Protein AF-A0A6A5C102-F1 (afdb_monomer_lite)

Foldseek 3Di:
DPFDKDWLFKFKFKFFLVVLLVVCQVPNVVVVVQQAAPQLVVPLPADSCLQRDDPPDDPPDDDDPDDDDDDDDDDDDDPDPVVVVVVVVVVVVVVSVVVSVVRSSSSSLSVRQFVRQQRRVCRGLVHDDDGNNQKTWHFDDDPPDPPPDDDPDDPVCVQVVTDTAMDRHHPVSVVSVVVSCVVVVFDDKGKDWDWDDDDRMIMIMIIIMTTHD

Organism: Naegleria fowleri (NCBI:txid5763)

Structure (mmCIF, N/CA/C/O backbone):
data_AF-A0A6A5C102-F1
#
_entry.id   AF-A0A6A5C102-F1
#
loop_
_atom_site.group_PDB
_atom_site.id
_atom_site.type_symbol
_atom_site.label_atom_id
_atom_site.label_alt_id
_atom_site.label_comp_id
_atom_site.label_asym_id
_atom_site.label_entity_id
_atom_site.label_seq_id
_atom_site.pdbx_PDB_ins_code
_atom_site.Cartn_x
_atom_site.Cartn_y
_atom_site.Cartn_z
_atom_site.occupancy
_atom_site.B_iso_or_equiv
_atom_site.auth_seq_id
_atom_site.auth_comp_id
_atom_site.auth_asym_id
_atom_site.auth_atom_id
_atom_site.pdbx_PDB_model_num
ATOM 1 N N . MET A 1 1 ? 6.418 10.339 -33.112 1.00 45.97 1 MET A N 1
ATOM 2 C CA . MET A 1 1 ? 7.289 9.188 -32.800 1.00 45.97 1 MET A CA 1
ATOM 3 C C . MET A 1 1 ? 6.497 8.277 -31.877 1.00 45.97 1 MET A C 1
ATOM 5 O O . MET A 1 1 ? 5.834 8.802 -30.993 1.00 45.97 1 MET A O 1
ATOM 9 N N . LYS A 1 2 ? 6.426 6.964 -32.134 1.00 51.69 2 LYS A N 1
ATOM 10 C CA . LYS A 1 2 ? 5.865 6.044 -31.134 1.00 51.69 2 LYS A CA 1
ATOM 11 C C . LYS A 1 2 ? 6.894 5.991 -30.012 1.00 51.69 2 LYS A C 1
ATOM 13 O O . LYS A 1 2 ? 8.012 5.578 -30.294 1.00 51.69 2 LYS A O 1
ATOM 18 N N . ASN A 1 3 ? 6.538 6.426 -28.805 1.00 59.66 3 ASN A N 1
ATOM 19 C CA . ASN A 1 3 ? 7.349 6.106 -27.635 1.00 59.66 3 ASN A CA 1
ATOM 20 C C . ASN A 1 3 ? 7.440 4.582 -27.599 1.00 59.66 3 ASN A C 1
ATOM 22 O O . ASN A 1 3 ? 6.408 3.908 -27.521 1.00 59.66 3 ASN A O 1
ATOM 26 N N . ASN A 1 4 ? 8.641 4.038 -27.776 1.00 82.94 4 ASN A N 1
ATOM 27 C CA . ASN A 1 4 ? 8.834 2.617 -27.565 1.00 82.94 4 ASN A CA 1
ATOM 28 C C . ASN A 1 4 ? 8.702 2.399 -26.063 1.00 82.94 4 ASN A C 1
ATOM 30 O O . ASN A 1 4 ? 9.376 3.051 -25.269 1.00 82.94 4 ASN A O 1
ATOM 34 N N . SER A 1 5 ? 7.811 1.500 -25.678 1.00 86.81 5 SER A N 1
ATOM 35 C CA . SER A 1 5 ? 7.661 1.092 -24.295 1.00 86.81 5 SER A CA 1
ATOM 36 C C . SER A 1 5 ? 7.438 -0.407 -24.207 1.00 86.81 5 SER A C 1
ATOM 38 O O . SER A 1 5 ? 6.927 -1.046 -25.135 1.00 86.81 5 SER A O 1
ATOM 40 N N . ARG A 1 6 ? 7.913 -1.007 -23.114 1.00 94.44 6 ARG A N 1
ATOM 41 C CA . ARG A 1 6 ? 7.790 -2.448 -22.862 1.00 94.44 6 ARG A CA 1
ATOM 42 C C . ARG A 1 6 ? 7.475 -2.694 -21.403 1.00 94.44 6 ARG A C 1
ATOM 44 O O . ARG A 1 6 ? 8.032 -2.051 -20.522 1.00 94.44 6 ARG A O 1
ATOM 51 N N . ILE A 1 7 ? 6.628 -3.679 -21.140 1.00 96.69 7 ILE A N 1
ATOM 52 C CA . ILE A 1 7 ? 6.300 -4.069 -19.770 1.00 96.69 7 ILE A CA 1
ATOM 53 C C . ILE A 1 7 ? 7.530 -4.704 -19.103 1.00 96.69 7 ILE A C 1
ATOM 55 O O . ILE A 1 7 ? 8.126 -5.652 -19.625 1.00 96.69 7 ILE A O 1
ATOM 59 N N . ILE A 1 8 ? 7.913 -4.166 -17.943 1.00 96.56 8 ILE A N 1
ATOM 60 C CA . ILE A 1 8 ? 8.871 -4.788 -17.023 1.00 96.56 8 ILE A CA 1
ATOM 61 C C . ILE A 1 8 ? 8.205 -6.003 -16.390 1.00 96.56 8 ILE A C 1
ATOM 63 O O . ILE A 1 8 ? 8.708 -7.117 -16.530 1.00 96.56 8 ILE A O 1
ATOM 67 N N . GLY A 1 9 ? 7.034 -5.783 -15.793 1.00 97.81 9 GLY A N 1
ATOM 68 C CA . GLY A 1 9 ? 6.197 -6.830 -15.236 1.00 97.81 9 GLY A CA 1
ATOM 69 C C . GLY A 1 9 ? 4.867 -6.295 -14.714 1.00 97.81 9 GLY A C 1
ATOM 70 O O . GLY A 1 9 ? 4.583 -5.093 -14.751 1.00 97.81 9 GLY A O 1
ATOM 71 N N . MET A 1 10 ? 4.032 -7.220 -14.253 1.00 98.00 10 MET A N 1
ATOM 72 C CA . MET A 1 10 ? 2.719 -6.936 -13.685 1.00 98.00 10 MET A CA 1
ATOM 73 C C . MET A 1 10 ? 2.503 -7.732 -12.407 1.00 98.00 10 MET A C 1
ATOM 75 O O . MET A 1 10 ? 3.047 -8.823 -12.242 1.00 98.00 10 MET A O 1
ATOM 79 N N . GLY A 1 11 ? 1.673 -7.205 -11.518 1.00 98.25 11 GLY A N 1
ATOM 80 C CA . GLY A 1 11 ? 1.321 -7.887 -10.289 1.00 98.25 11 GLY A CA 1
ATOM 81 C C . GLY A 1 11 ? -0.078 -7.539 -9.822 1.00 98.25 11 GLY A C 1
ATOM 82 O O . GLY A 1 11 ? -0.564 -6.422 -9.996 1.00 98.25 11 GLY A O 1
ATOM 83 N N . VAL A 1 12 ? -0.716 -8.534 -9.215 1.00 98.25 12 VAL A N 1
ATOM 84 C CA . VAL A 1 12 ? -2.017 -8.417 -8.564 1.00 98.25 12 VAL A CA 1
ATOM 85 C C . VAL A 1 12 ? -1.905 -8.935 -7.140 1.00 98.25 12 VAL A C 1
ATOM 87 O O . VAL A 1 12 ? -1.219 -9.930 -6.875 1.00 98.25 12 VAL A O 1
ATOM 90 N N . ASP A 1 13 ? -2.580 -8.275 -6.210 1.00 98.62 13 ASP A N 1
ATOM 91 C CA . ASP A 1 13 ? -2.706 -8.770 -4.846 1.00 98.62 13 ASP A CA 1
ATOM 92 C C . ASP A 1 13 ? -4.070 -8.460 -4.237 1.00 98.62 13 ASP A C 1
ATOM 94 O O . ASP A 1 13 ? -4.696 -7.450 -4.565 1.00 98.62 13 ASP A O 1
ATOM 98 N N . LEU A 1 14 ? -4.508 -9.347 -3.341 1.00 98.25 14 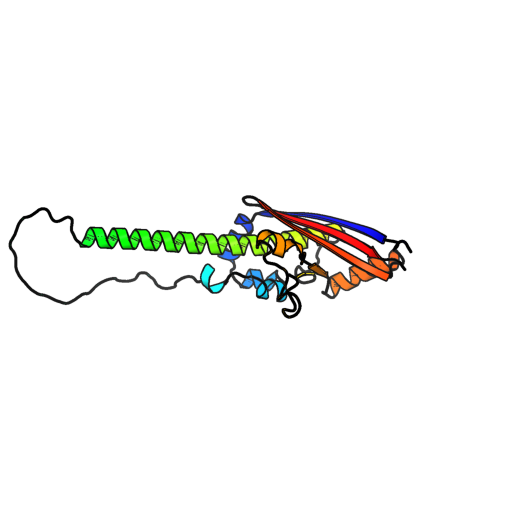LEU A N 1
ATOM 99 C CA . LEU A 1 14 ? -5.740 -9.230 -2.578 1.00 98.25 14 LEU A CA 1
ATOM 100 C C . LEU A 1 14 ? -5.442 -9.291 -1.080 1.00 98.25 14 LEU A C 1
ATOM 102 O O . LEU A 1 14 ? -4.768 -10.194 -0.590 1.00 98.25 14 LEU A O 1
ATOM 106 N N . THR A 1 15 ? -6.028 -8.369 -0.323 1.00 98.50 15 THR A N 1
ATOM 107 C CA . THR A 1 15 ? -5.816 -8.248 1.120 1.00 98.50 15 THR A CA 1
ATOM 108 C C . THR A 1 15 ? -7.137 -8.149 1.873 1.00 98.50 15 THR A C 1
ATOM 110 O O . THR A 1 15 ? -7.942 -7.263 1.597 1.00 98.50 15 THR A O 1
ATOM 113 N N . SER A 1 16 ? -7.332 -9.019 2.873 1.00 98.62 16 SER A N 1
ATOM 114 C CA . SER A 1 16 ? -8.494 -8.947 3.775 1.00 98.62 16 SER A CA 1
ATOM 115 C C . SER A 1 16 ? -8.438 -7.704 4.668 1.00 98.62 16 SER A C 1
ATOM 117 O O . SER A 1 16 ? -7.469 -7.476 5.406 1.00 98.62 16 SER A O 1
ATOM 119 N N . ILE A 1 17 ? -9.520 -6.931 4.630 1.00 98.50 17 ILE A N 1
ATOM 120 C CA . ILE A 1 17 ? -9.752 -5.725 5.420 1.00 98.50 17 ILE A CA 1
ATOM 121 C C . ILE A 1 17 ? -9.937 -6.101 6.890 1.00 98.50 17 ILE A C 1
ATOM 123 O O . ILE A 1 17 ? -9.299 -5.505 7.756 1.00 98.50 17 ILE A O 1
ATOM 127 N N . SER A 1 18 ? -10.707 -7.145 7.189 1.00 97.94 18 SER A N 1
ATOM 128 C CA . SER A 1 18 ? -10.895 -7.663 8.547 1.00 97.94 18 SER A CA 1
ATOM 129 C C . SER A 1 18 ? -9.585 -8.146 9.158 1.00 97.94 18 SER A C 1
ATOM 131 O O . SER A 1 18 ? -9.323 -7.924 10.343 1.00 97.94 18 SER A O 1
ATOM 133 N N . ARG A 1 19 ? -8.710 -8.779 8.365 1.00 98.31 19 ARG A N 1
ATOM 134 C CA . ARG A 1 19 ? -7.369 -9.158 8.833 1.00 98.31 19 ARG A CA 1
ATOM 135 C C . ARG A 1 19 ? -6.529 -7.924 9.149 1.00 98.31 19 ARG A C 1
ATOM 137 O O . ARG A 1 19 ? -5.877 -7.900 10.192 1.00 98.31 19 ARG A O 1
ATOM 144 N N . MET A 1 20 ? -6.562 -6.905 8.289 1.00 98.31 20 MET A N 1
ATOM 145 C CA . MET A 1 20 ? -5.884 -5.633 8.545 1.00 98.31 20 MET A CA 1
ATOM 146 C C . MET A 1 20 ? -6.412 -4.976 9.825 1.00 98.31 20 MET A C 1
ATOM 148 O O . MET A 1 20 ? -5.624 -4.605 10.688 1.00 98.31 20 MET A O 1
ATOM 152 N N . HIS A 1 21 ? -7.731 -4.917 10.012 1.00 97.19 21 HIS A N 1
ATOM 153 C CA . HIS A 1 21 ? -8.347 -4.375 11.223 1.00 97.19 21 HIS A CA 1
ATOM 154 C C . HIS A 1 21 ? -7.873 -5.087 12.488 1.00 97.19 21 HIS A C 1
ATOM 156 O O . HIS A 1 21 ? -7.442 -4.422 13.425 1.00 97.19 21 HIS A O 1
ATOM 162 N N . LYS A 1 22 ? -7.858 -6.426 12.504 1.00 96.81 22 LYS A N 1
ATOM 163 C CA . LYS A 1 22 ? -7.347 -7.202 13.647 1.00 96.81 22 LYS A CA 1
ATOM 164 C C . LYS A 1 22 ? -5.895 -6.845 13.981 1.00 96.81 22 LYS A C 1
ATOM 166 O O . LYS A 1 22 ? -5.546 -6.759 15.157 1.00 96.81 22 LYS A O 1
ATOM 171 N N . LEU A 1 23 ? -5.052 -6.613 12.971 1.00 96.62 23 LEU A N 1
ATOM 172 C CA . LEU A 1 23 ? -3.667 -6.173 13.172 1.00 96.62 23 LEU A CA 1
ATOM 173 C C . LEU A 1 23 ? -3.599 -4.753 13.745 1.00 96.62 23 LEU A C 1
ATOM 175 O O . LEU A 1 23 ? -2.850 -4.525 14.695 1.00 96.62 23 LEU A O 1
ATOM 179 N N . LEU A 1 24 ? -4.406 -3.827 13.222 1.00 95.19 24 LEU A N 1
ATOM 180 C CA . LEU A 1 24 ? -4.501 -2.459 13.734 1.00 95.19 24 LEU A CA 1
ATOM 181 C C . LEU A 1 24 ? -4.990 -2.432 15.187 1.00 95.19 24 LEU A C 1
ATOM 183 O O . LEU A 1 24 ? -4.386 -1.761 16.014 1.00 95.19 24 LEU A O 1
ATOM 187 N N . MET A 1 25 ? -6.004 -3.227 15.535 1.00 92.94 25 MET A N 1
ATOM 188 C CA . MET A 1 25 ? -6.500 -3.351 16.911 1.00 92.94 25 MET A CA 1
ATOM 189 C C . MET A 1 25 ? -5.461 -3.953 17.861 1.00 92.94 25 MET A C 1
ATOM 191 O O . MET A 1 25 ? -5.378 -3.563 19.027 1.00 92.94 25 MET A O 1
ATOM 195 N N . LYS A 1 26 ? -4.672 -4.919 17.377 1.00 93.81 26 LYS A N 1
ATOM 196 C CA . LYS A 1 26 ? -3.672 -5.621 18.188 1.00 93.81 26 LYS A CA 1
ATOM 197 C C . LYS A 1 26 ? -2.413 -4.789 18.425 1.00 93.81 26 LYS A C 1
ATOM 199 O O . LYS A 1 26 ? -1.862 -4.832 19.521 1.00 93.81 26 LYS A O 1
ATOM 204 N N . TYR A 1 27 ? -1.937 -4.076 17.407 1.00 93.81 27 TYR A N 1
ATOM 205 C CA . TYR A 1 27 ? -0.618 -3.435 17.422 1.00 93.81 27 TYR A CA 1
ATOM 206 C C . TYR A 1 27 ? -0.657 -1.902 17.327 1.00 93.81 27 TYR A C 1
ATOM 208 O O . TYR A 1 27 ? 0.364 -1.255 17.575 1.00 93.81 27 TYR A O 1
ATOM 216 N N . GLY A 1 28 ? -1.806 -1.317 16.987 1.00 90.62 28 GLY A N 1
ATOM 217 C CA . GLY A 1 28 ? -2.018 0.126 16.920 1.00 90.62 28 GLY A CA 1
ATOM 218 C C . GLY A 1 28 ? -1.060 0.840 15.967 1.00 90.62 28 GLY A C 1
ATOM 219 O O . GLY A 1 28 ? -0.592 0.289 14.966 1.00 90.62 28 GLY A O 1
ATOM 220 N N . GLU A 1 29 ? -0.717 2.079 16.314 1.00 90.56 29 GLU A N 1
ATOM 221 C CA . GLU A 1 29 ? 0.146 2.928 15.490 1.00 90.56 29 GLU A CA 1
ATOM 222 C C . GLU A 1 29 ? 1.543 2.356 15.251 1.00 90.56 29 GLU A C 1
ATOM 224 O O . GLU A 1 29 ? 2.148 2.633 14.216 1.00 90.56 29 GLU A O 1
ATOM 229 N N . LYS A 1 30 ? 2.078 1.553 16.182 1.00 92.06 30 LYS A N 1
ATOM 230 C CA . LYS A 1 30 ? 3.413 0.953 16.029 1.00 92.06 30 LYS A CA 1
ATOM 231 C C . LYS A 1 30 ? 3.479 0.068 14.787 1.00 92.06 30 LYS A C 1
ATOM 233 O O . LYS A 1 30 ? 4.485 0.085 14.083 1.00 92.06 30 LYS A O 1
ATOM 238 N N . PHE A 1 31 ? 2.408 -0.671 14.495 1.00 95.12 31 PHE A N 1
ATOM 239 C CA . PHE A 1 31 ? 2.316 -1.464 13.272 1.00 95.12 31 PHE A CA 1
ATOM 240 C C . PHE A 1 31 ? 2.294 -0.573 12.033 1.00 95.12 31 PHE A C 1
ATOM 242 O O . PHE A 1 31 ? 3.085 -0.786 11.115 1.00 95.12 31 PHE A O 1
ATOM 249 N N . VAL A 1 32 ? 1.454 0.464 12.042 1.00 94.81 32 VAL A N 1
ATOM 250 C CA . VAL A 1 32 ? 1.335 1.399 10.920 1.00 94.81 32 VAL A CA 1
ATOM 251 C C . VAL A 1 32 ? 2.684 2.054 10.613 1.00 94.81 32 VAL A C 1
ATOM 253 O O . VAL A 1 32 ? 3.181 1.957 9.495 1.00 94.81 32 VAL A O 1
ATOM 256 N N . LYS A 1 33 ? 3.332 2.626 11.632 1.00 95.62 33 LYS A N 1
ATOM 257 C CA . LYS A 1 33 ? 4.643 3.281 11.532 1.00 95.62 33 LYS A CA 1
ATOM 258 C C . LYS A 1 33 ? 5.764 2.325 11.132 1.00 95.62 33 LYS A C 1
ATOM 260 O O . LYS A 1 33 ? 6.780 2.782 10.615 1.00 95.62 33 LYS A O 1
ATOM 265 N N . ARG A 1 34 ? 5.620 1.014 11.354 1.00 95.62 34 ARG A N 1
ATOM 266 C CA . ARG A 1 34 ? 6.595 0.009 10.904 1.00 95.62 34 ARG A CA 1
ATOM 267 C C . ARG A 1 34 ? 6.443 -0.316 9.422 1.00 95.62 34 ARG A C 1
ATOM 269 O O . ARG A 1 34 ? 7.449 -0.509 8.751 1.00 95.62 34 ARG A O 1
ATOM 276 N N . ILE A 1 35 ? 5.210 -0.387 8.931 1.00 95.88 35 ILE A N 1
ATOM 277 C CA . ILE A 1 35 ? 4.894 -0.948 7.615 1.00 95.88 35 ILE A CA 1
ATOM 278 C C . ILE A 1 35 ? 4.699 0.121 6.535 1.00 95.88 35 ILE A C 1
ATOM 280 O O . ILE A 1 35 ? 5.112 -0.073 5.388 1.00 95.88 35 ILE A O 1
ATOM 284 N N . TYR A 1 36 ? 4.059 1.235 6.876 1.00 97.31 36 TYR A N 1
ATOM 285 C CA . TYR A 1 36 ? 3.652 2.253 5.914 1.00 97.31 36 TYR A CA 1
ATOM 286 C C . TYR A 1 36 ? 4.642 3.408 5.858 1.00 97.31 36 TYR A C 1
ATOM 288 O O . TYR A 1 36 ? 5.308 3.739 6.843 1.00 97.31 36 TYR A O 1
ATOM 296 N N . HIS A 1 37 ? 4.764 3.987 4.668 1.00 97.38 37 HIS A N 1
ATOM 297 C CA . HIS A 1 37 ? 5.601 5.153 4.446 1.00 97.38 37 HIS A CA 1
ATOM 298 C C . HIS A 1 37 ? 4.953 6.381 5.108 1.00 97.38 37 HIS A C 1
ATOM 300 O O . HIS A 1 37 ? 3.723 6.466 5.104 1.00 97.38 37 HIS A O 1
ATOM 306 N N . PRO A 1 38 ? 5.722 7.348 5.648 1.00 95.62 38 PRO A N 1
ATOM 307 C CA . PRO A 1 38 ? 5.158 8.535 6.297 1.00 95.62 38 PRO A CA 1
ATOM 308 C C . PRO A 1 38 ? 4.103 9.268 5.459 1.00 95.62 38 PRO A C 1
ATOM 310 O O . PRO A 1 38 ? 3.074 9.653 6.000 1.00 95.62 38 PRO A O 1
ATOM 313 N N . ILE A 1 39 ? 4.299 9.358 4.138 1.00 94.56 39 ILE A N 1
ATOM 314 C CA . ILE A 1 39 ? 3.324 9.961 3.210 1.00 94.56 39 ILE A CA 1
ATOM 315 C C . ILE A 1 39 ? 1.979 9.220 3.235 1.00 94.56 39 ILE A C 1
ATOM 317 O O . ILE A 1 39 ? 0.930 9.849 3.222 1.00 94.56 39 ILE A O 1
ATOM 321 N N . GLU A 1 40 ? 1.975 7.887 3.303 1.00 95.38 40 GLU A N 1
ATOM 322 C CA . GLU A 1 40 ? 0.724 7.115 3.360 1.00 95.38 40 GLU A CA 1
ATOM 323 C C . GLU A 1 40 ? 0.007 7.311 4.694 1.00 95.38 40 GLU A C 1
ATOM 325 O O . GLU A 1 40 ? -1.220 7.271 4.742 1.00 95.38 40 GLU A O 1
ATOM 330 N N . ILE A 1 41 ? 0.763 7.490 5.775 1.00 94.75 41 ILE A N 1
ATOM 331 C CA . ILE A 1 41 ? 0.211 7.734 7.108 1.00 94.75 41 ILE A CA 1
ATOM 332 C C . ILE A 1 41 ? -0.426 9.127 7.145 1.00 94.75 41 ILE A C 1
ATOM 334 O O . ILE A 1 41 ? -1.566 9.258 7.577 1.00 94.75 41 ILE A O 1
ATOM 338 N N . ASP A 1 42 ? 0.280 10.133 6.628 1.00 93.19 42 ASP A N 1
ATOM 339 C CA . ASP A 1 42 ? -0.180 11.522 6.535 1.00 93.19 42 ASP A CA 1
ATOM 340 C C . ASP A 1 42 ? -1.419 11.672 5.636 1.00 93.19 42 ASP A C 1
ATOM 342 O O . ASP A 1 42 ? -2.395 12.324 5.995 1.00 93.19 42 ASP A O 1
ATOM 346 N N . GLN A 1 43 ? -1.447 10.978 4.495 1.00 92.00 43 GLN A N 1
ATOM 347 C CA . GLN A 1 43 ? -2.573 11.026 3.559 1.00 92.00 43 GLN A CA 1
ATOM 348 C C . GLN A 1 43 ? -3.778 10.161 3.972 1.00 92.00 43 GLN A C 1
ATOM 350 O O . GLN A 1 43 ? -4.767 10.099 3.230 1.00 92.00 43 GLN A O 1
ATOM 355 N N . CYS A 1 44 ? -3.731 9.489 5.130 1.00 92.19 44 CYS A N 1
ATOM 356 C CA . CYS A 1 44 ? -4.882 8.769 5.666 1.00 92.19 44 CYS A CA 1
ATOM 357 C C . CYS A 1 44 ? -5.957 9.779 6.108 1.00 92.19 44 CYS A C 1
ATOM 359 O O . CYS A 1 44 ? -5.757 10.497 7.084 1.00 92.19 44 CYS A O 1
ATOM 361 N N . PRO A 1 45 ? -7.140 9.821 5.463 1.00 88.00 45 PRO A N 1
ATOM 362 C CA . PRO A 1 45 ? -8.152 10.848 5.739 1.00 88.00 45 PRO A CA 1
ATOM 363 C C . PRO A 1 45 ? -8.916 10.610 7.051 1.00 88.00 45 PRO A C 1
ATOM 365 O O . PRO A 1 45 ? -9.844 11.345 7.381 1.00 88.00 45 PRO A O 1
ATOM 368 N N . TYR A 1 46 ? -8.580 9.543 7.768 1.00 89.75 46 TYR A N 1
ATOM 369 C CA . TYR A 1 46 ? -9.261 9.099 8.969 1.00 89.75 46 TYR A CA 1
ATOM 370 C C . TYR A 1 46 ? -8.303 9.200 10.150 1.00 89.75 46 TYR A C 1
ATOM 372 O O . TYR A 1 46 ? -7.197 8.658 10.105 1.00 89.75 46 TYR A O 1
ATOM 380 N N . SER A 1 47 ? -8.751 9.869 11.211 1.00 83.81 47 SER A N 1
ATOM 381 C CA . SER A 1 47 ? -7.985 10.024 12.445 1.00 83.81 47 SER A CA 1
ATOM 382 C C . SER A 1 47 ? -7.806 8.673 13.135 1.00 83.81 47 SER A C 1
ATOM 384 O O . SER A 1 47 ? -8.779 8.048 13.565 1.00 83.81 47 SER A O 1
ATOM 386 N N . PHE A 1 48 ? -6.552 8.227 13.241 1.00 81.44 48 PHE A N 1
ATOM 387 C CA . PHE A 1 48 ? -6.205 7.005 13.965 1.00 81.44 48 PHE A CA 1
ATOM 388 C C . PHE A 1 48 ? -6.546 7.135 15.452 1.00 81.44 48 PHE A C 1
ATOM 390 O O . PHE A 1 48 ? -7.129 6.222 16.035 1.00 81.44 48 PHE A O 1
ATOM 397 N N . GLU A 1 49 ? -6.267 8.305 16.027 1.00 80.00 49 GLU A N 1
ATOM 398 C CA . GLU A 1 49 ? -6.563 8.630 17.418 1.00 80.00 49 GLU A CA 1
ATOM 399 C C . GLU A 1 49 ? -8.057 8.483 17.712 1.00 80.00 49 GLU A C 1
ATOM 401 O O . GLU A 1 49 ? -8.458 7.713 18.579 1.00 80.00 49 GLU A O 1
ATOM 406 N N . SER A 1 50 ? -8.907 9.117 16.903 1.00 75.94 50 SER A N 1
ATOM 407 C CA . SER A 1 50 ? -10.363 9.072 17.086 1.00 75.94 50 SER A CA 1
ATOM 408 C C . SER A 1 50 ? -10.945 7.661 16.944 1.00 75.94 50 SER A C 1
ATOM 410 O O . SER A 1 50 ? -12.019 7.385 17.470 1.00 75.94 50 SER A O 1
ATOM 412 N N . ALA A 1 51 ? -10.264 6.759 16.233 1.00 78.25 51 ALA A N 1
ATOM 413 C CA . ALA A 1 51 ? -10.753 5.413 15.960 1.00 78.25 51 ALA A CA 1
ATOM 414 C C . ALA A 1 51 ? -10.260 4.355 16.956 1.00 78.25 51 ALA A C 1
ATOM 416 O O . ALA A 1 51 ? -10.986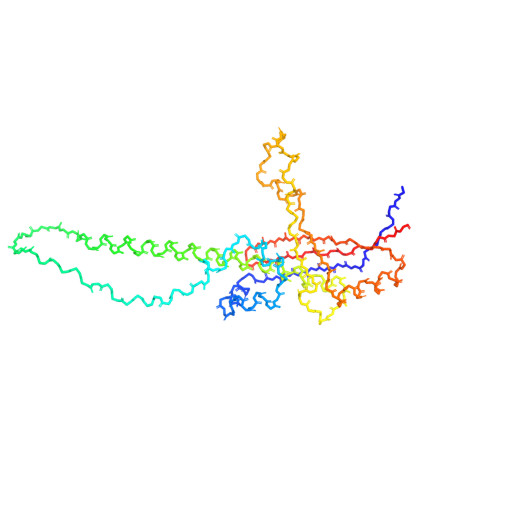 3.393 17.217 1.00 78.25 51 ALA A O 1
ATOM 417 N N . PHE A 1 52 ? -9.042 4.506 17.485 1.00 76.75 52 PHE A N 1
ATOM 418 C CA . PHE A 1 52 ? -8.349 3.468 18.257 1.00 76.75 52 PHE A CA 1
ATOM 419 C C . PHE A 1 52 ? -7.961 3.888 19.680 1.00 76.75 52 PHE A C 1
ATOM 421 O O . PHE A 1 52 ? -7.368 3.072 20.393 1.00 76.75 52 PHE A O 1
ATOM 428 N N . HIS A 1 53 ? -8.308 5.100 20.134 1.00 72.38 53 HIS A N 1
ATOM 429 C CA . HIS A 1 53 ? -8.119 5.452 21.539 1.00 72.38 53 HIS A CA 1
ATOM 430 C C . HIS A 1 53 ? -8.933 4.504 22.427 1.00 72.38 53 HIS A C 1
ATOM 432 O O . HIS A 1 53 ? -10.161 4.437 22.348 1.00 72.38 53 HIS A O 1
ATOM 438 N N . ARG A 1 54 ? -8.240 3.754 23.290 1.00 56.25 54 ARG A N 1
ATOM 439 C CA . ARG A 1 54 ? -8.891 3.063 24.400 1.00 56.25 54 ARG A CA 1
ATOM 440 C C . ARG A 1 54 ? -9.250 4.140 25.406 1.00 56.25 54 ARG A C 1
ATOM 442 O O . ARG A 1 54 ? -8.356 4.734 26.002 1.00 56.25 54 ARG A O 1
ATOM 449 N N . SER A 1 55 ? -10.534 4.394 25.614 1.00 44.66 55 SER A N 1
ATOM 450 C CA . SER A 1 55 ? -10.967 5.081 26.822 1.00 44.66 55 SER A CA 1
ATOM 451 C C . SER A 1 55 ? -10.477 4.262 28.022 1.00 44.66 55 SER A C 1
ATOM 453 O O . SER A 1 55 ? -11.066 3.245 28.372 1.00 44.66 55 SER A O 1
ATOM 455 N N . ASN A 1 56 ? -9.378 4.689 28.648 1.00 38.59 56 ASN A N 1
ATOM 456 C CA . ASN A 1 56 ? -8.972 4.224 29.977 1.00 38.59 56 ASN A CA 1
ATOM 457 C C . ASN A 1 56 ? -9.920 4.739 31.076 1.00 38.59 56 ASN A C 1
ATOM 459 O O . ASN A 1 56 ? -9.656 4.547 32.259 1.00 38.59 56 ASN A O 1
ATOM 463 N N . THR A 1 57 ? -11.043 5.365 30.727 1.00 41.16 57 THR A N 1
ATOM 464 C CA . THR A 1 57 ? -12.177 5.476 31.634 1.00 41.16 57 THR A CA 1
ATOM 465 C C . THR A 1 57 ? -12.823 4.106 31.760 1.00 41.16 57 THR A C 1
ATOM 467 O O . THR A 1 57 ? -13.741 3.736 31.030 1.00 41.16 57 THR A O 1
ATOM 470 N N . SER A 1 58 ? -12.363 3.362 32.764 1.00 40.28 58 SER A N 1
ATOM 471 C CA . SER A 1 58 ? -13.285 2.657 33.641 1.00 40.28 58 SER A CA 1
ATOM 472 C C . SER A 1 58 ? -14.565 3.487 33.743 1.00 40.28 58 SER A C 1
ATOM 474 O O . SER A 1 58 ? -14.528 4.629 34.206 1.00 40.28 58 SER A O 1
ATOM 476 N N . ILE A 1 59 ? -15.689 2.931 33.299 1.00 44.66 59 ILE A N 1
ATOM 477 C CA . ILE A 1 59 ? -17.014 3.360 33.742 1.00 44.66 59 ILE A CA 1
ATOM 478 C C . ILE A 1 59 ? -17.068 2.983 35.230 1.00 44.66 59 ILE A C 1
ATOM 480 O O . ILE A 1 59 ? -17.580 1.944 35.6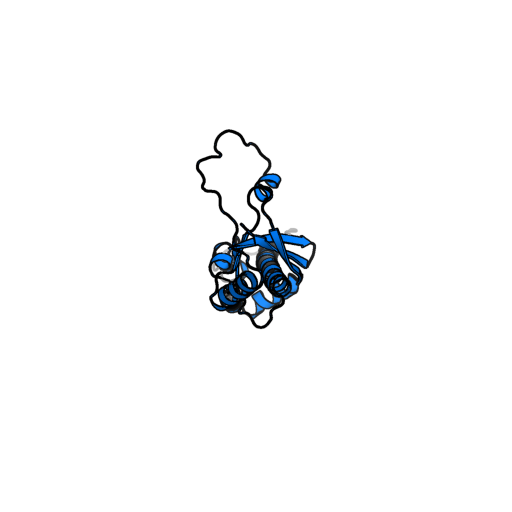28 1.00 44.66 59 ILE A O 1
ATOM 484 N N . GLY A 1 60 ? -16.366 3.765 36.044 1.00 35.97 60 GLY A N 1
ATOM 485 C CA . GLY A 1 60 ? -16.357 3.698 37.488 1.00 35.97 60 GLY A CA 1
ATOM 486 C C . GLY A 1 60 ? -17.313 4.762 37.990 1.00 35.97 60 GLY A C 1
ATOM 487 O O . GLY A 1 60 ? -17.030 5.949 37.866 1.00 35.97 60 GLY A O 1
ATOM 488 N N . THR A 1 61 ? -18.418 4.308 38.581 1.00 37.47 61 THR A N 1
ATOM 489 C CA . THR A 1 61 ? -19.308 5.080 39.465 1.00 37.47 61 THR A CA 1
ATOM 490 C C . THR A 1 61 ? -19.984 6.309 38.850 1.00 37.47 61 THR A C 1
ATOM 492 O O . THR A 1 61 ? -19.577 7.451 39.034 1.00 37.47 61 THR A O 1
ATOM 495 N N . LEU A 1 62 ? -21.132 6.060 38.214 1.00 44.53 62 LEU A N 1
ATOM 496 C CA . LEU A 1 62 ? -22.278 6.958 38.351 1.00 44.53 62 LEU A CA 1
ATOM 497 C C . LEU A 1 62 ? -22.779 6.923 39.812 1.00 44.53 62 LEU A C 1
ATOM 499 O O . LEU A 1 62 ? -22.848 5.845 40.401 1.00 44.53 62 LEU A O 1
ATOM 503 N N . ASN A 1 63 ? -23.195 8.097 40.306 1.00 39.25 63 ASN A N 1
ATOM 504 C CA . ASN A 1 63 ? -23.795 8.464 41.608 1.00 39.25 63 ASN A CA 1
ATOM 505 C C . ASN A 1 63 ? -22.801 9.004 42.652 1.00 39.25 63 ASN A C 1
ATOM 507 O O . ASN A 1 63 ? -21.822 8.355 42.982 1.00 39.25 63 ASN A O 1
ATOM 511 N N . THR A 1 64 ? -23.018 10.199 43.214 1.00 38.88 64 THR A N 1
ATOM 512 C CA . THR A 1 64 ? -24.254 10.583 43.918 1.00 38.88 64 THR A CA 1
ATOM 513 C C . THR A 1 64 ? -24.804 11.971 43.558 1.00 38.88 64 THR A C 1
ATOM 515 O O . THR A 1 64 ? -24.179 12.991 43.845 1.00 38.88 64 THR A O 1
ATOM 518 N N . ASN A 1 65 ? -26.042 12.020 43.052 1.00 39.78 65 ASN A N 1
ATOM 519 C CA . ASN A 1 65 ? -26.891 13.199 43.227 1.00 39.78 65 ASN A CA 1
ATOM 520 C C . ASN A 1 65 ? -27.361 13.232 44.686 1.00 39.78 65 ASN A C 1
ATOM 522 O O . ASN A 1 65 ? -28.260 12.485 45.069 1.00 39.78 65 ASN A O 1
ATOM 526 N N . THR A 1 66 ? -26.747 14.094 45.491 1.00 41.81 66 THR A N 1
ATOM 527 C CA . THR A 1 66 ? -27.252 14.463 46.814 1.00 41.81 66 THR A CA 1
ATOM 528 C C . THR A 1 66 ? -28.129 15.698 46.662 1.00 41.81 66 THR A C 1
ATOM 530 O O . THR A 1 66 ? -27.645 16.818 46.765 1.00 41.81 66 THR A O 1
ATOM 533 N N . THR A 1 67 ? -29.424 15.497 46.449 1.00 38.34 67 THR A N 1
ATOM 534 C CA . THR A 1 67 ? -30.452 16.443 46.893 1.00 38.34 67 THR A CA 1
ATOM 535 C C . THR A 1 67 ? -31.648 15.644 47.394 1.00 38.34 67 THR A C 1
ATOM 537 O O . THR A 1 67 ? -32.491 15.174 46.634 1.00 38.34 67 THR A O 1
ATOM 540 N N . ASN A 1 68 ? -31.690 15.473 48.717 1.00 44.16 68 ASN A N 1
ATOM 541 C CA . ASN A 1 68 ? -32.934 15.239 49.438 1.00 44.16 68 ASN A CA 1
ATOM 542 C C . ASN A 1 68 ? -33.924 16.347 49.064 1.00 44.16 68 ASN A C 1
ATOM 544 O O . ASN A 1 68 ? -33.547 17.518 49.101 1.00 44.16 68 ASN A O 1
ATOM 548 N N . ASN A 1 69 ? -35.165 15.975 48.745 1.00 39.84 69 ASN A N 1
ATOM 549 C CA . ASN A 1 69 ? -36.341 16.504 49.436 1.00 39.84 69 ASN A CA 1
ATOM 550 C C . ASN A 1 69 ? -37.636 15.785 49.011 1.00 39.84 69 ASN A C 1
ATOM 552 O O . ASN A 1 69 ? -37.972 15.725 47.832 1.00 39.84 69 ASN A O 1
ATOM 556 N N . ASN A 1 70 ? -38.362 15.377 50.057 1.00 40.16 70 ASN A N 1
ATOM 557 C CA . ASN A 1 70 ? -39.819 15.284 50.212 1.00 40.16 70 ASN A CA 1
ATOM 558 C C . ASN A 1 70 ? -40.577 14.000 49.815 1.00 40.16 70 ASN A C 1
ATOM 560 O O . ASN A 1 70 ? -40.851 13.747 48.650 1.00 40.16 70 ASN A O 1
ATOM 564 N N . SER A 1 71 ? -40.961 13.305 50.898 1.00 42.50 71 SER A N 1
ATOM 565 C CA . SER A 1 71 ? -42.265 12.739 51.303 1.00 42.50 71 SER A CA 1
ATOM 566 C C . SER A 1 71 ? -43.085 11.809 50.392 1.00 42.50 71 SER A C 1
ATOM 568 O O . SER A 1 71 ? -43.138 12.004 49.181 1.00 42.50 71 SER A O 1
ATOM 570 N N . PRO A 1 72 ? -43.778 10.817 50.998 1.00 52.81 72 PRO A N 1
ATOM 571 C CA . PRO A 1 72 ? -44.596 9.844 50.291 1.00 52.81 72 PRO A CA 1
ATOM 572 C C . PRO A 1 72 ? -46.026 10.364 50.120 1.00 52.81 72 PRO A C 1
ATOM 574 O O . PRO A 1 72 ? -46.587 10.917 51.059 1.00 52.81 72 PRO A O 1
ATOM 577 N N . ASP A 1 73 ? -46.567 10.223 48.914 1.00 51.72 73 ASP A N 1
ATOM 578 C CA . ASP A 1 73 ? -47.944 9.795 48.629 1.00 51.72 73 ASP A CA 1
ATOM 579 C C . ASP A 1 73 ? -48.255 10.104 47.162 1.00 51.72 73 ASP A C 1
ATOM 581 O O . ASP A 1 73 ? -48.181 11.255 46.725 1.00 51.72 73 ASP A O 1
ATOM 585 N N . ASN A 1 74 ? -48.535 9.044 46.400 1.00 43.12 74 ASN A N 1
ATOM 586 C CA . ASN A 1 74 ? -49.610 8.918 45.410 1.00 43.12 74 ASN A CA 1
ATOM 587 C C . ASN A 1 74 ? -49.269 7.796 44.422 1.00 43.12 74 ASN A C 1
ATOM 589 O O . ASN A 1 74 ? -48.306 7.879 43.655 1.00 43.12 74 ASN A O 1
ATOM 593 N N . ASP A 1 75 ? -50.095 6.752 44.476 1.00 58.88 75 ASP A N 1
ATOM 594 C CA . ASP A 1 75 ? -50.260 5.762 43.424 1.00 58.88 75 ASP A CA 1
ATOM 595 C C . ASP A 1 75 ? -50.711 6.456 42.137 1.00 58.88 75 ASP A C 1
ATOM 597 O O . ASP A 1 75 ? -51.729 7.141 42.130 1.00 58.88 75 ASP A O 1
ATOM 601 N N . ASP A 1 76 ? -49.957 6.265 41.056 1.00 45.53 76 ASP A N 1
ATOM 602 C CA . ASP A 1 76 ? -50.478 6.250 39.691 1.00 45.53 76 ASP A CA 1
ATOM 603 C C . ASP A 1 76 ? -49.411 5.710 38.731 1.00 45.53 76 ASP A C 1
ATOM 605 O O . ASP A 1 76 ? -48.205 5.881 38.931 1.00 45.53 76 ASP A O 1
ATOM 609 N N . HIS A 1 77 ? -49.866 5.031 37.677 1.00 51.53 77 HIS A N 1
ATOM 610 C CA . HIS A 1 77 ? -49.062 4.411 36.623 1.00 51.53 77 HIS A CA 1
ATOM 611 C C . HIS A 1 77 ? -48.025 5.375 36.009 1.00 51.53 77 HIS A C 1
ATOM 613 O O . HIS A 1 77 ? -48.275 6.037 35.001 1.00 51.53 77 HIS A O 1
ATOM 619 N N . HIS A 1 78 ? -46.818 5.415 36.575 1.00 44.59 78 HIS A N 1
ATOM 620 C CA . HIS A 1 78 ? -45.700 6.190 36.051 1.00 44.59 78 HIS A CA 1
ATOM 621 C C . HIS A 1 78 ? -44.620 5.230 35.547 1.00 44.59 78 HIS A C 1
ATOM 623 O O . HIS A 1 78 ? -43.810 4.724 36.323 1.00 44.59 78 HIS A O 1
ATOM 629 N N . VAL A 1 79 ? -44.594 4.977 34.230 1.00 51.66 79 VAL A N 1
ATOM 630 C CA . VAL A 1 79 ? -43.389 4.434 33.581 1.00 51.66 79 VAL A CA 1
ATOM 631 C C . VAL A 1 79 ? -42.260 5.386 33.952 1.00 51.66 79 VAL A C 1
ATOM 633 O O . VAL A 1 79 ? -42.290 6.568 33.599 1.00 51.66 79 VAL A O 1
ATOM 636 N N . SER A 1 80 ? -41.341 4.909 34.790 1.00 50.03 80 SER A N 1
ATOM 637 C CA . SER A 1 80 ? -40.459 5.805 35.521 1.00 50.03 80 SER A CA 1
ATOM 638 C C . SER A 1 80 ? -39.589 6.588 34.537 1.00 50.03 80 SER A C 1
ATOM 640 O O . SER A 1 80 ? -38.980 6.020 33.631 1.00 50.03 80 SER A O 1
ATOM 642 N N . LYS A 1 81 ? -39.461 7.905 34.737 1.00 51.47 81 LYS A N 1
ATOM 643 C CA . LYS A 1 81 ? -38.518 8.761 33.987 1.00 51.47 81 LYS A CA 1
ATOM 644 C C . LYS A 1 81 ? -37.077 8.206 33.987 1.00 51.47 81 LYS A C 1
ATOM 646 O O . LYS A 1 81 ? -36.276 8.586 33.139 1.00 51.47 81 LYS A O 1
ATOM 651 N N . ARG A 1 82 ? -36.752 7.296 34.919 1.00 52.06 82 ARG A N 1
ATOM 652 C CA . ARG A 1 82 ? -35.487 6.549 34.971 1.00 52.06 82 ARG A CA 1
ATOM 653 C C . ARG A 1 82 ? -35.339 5.544 33.822 1.00 52.06 82 ARG A C 1
ATOM 655 O O . ARG A 1 82 ? -34.254 5.473 33.267 1.00 52.06 82 ARG A O 1
ATOM 662 N N . GLU A 1 83 ? -36.396 4.834 33.427 1.00 55.31 83 GLU A N 1
ATOM 663 C CA . GLU A 1 83 ? -36.344 3.852 32.329 1.00 55.31 83 GLU A CA 1
ATOM 664 C C . GLU A 1 83 ? -36.225 4.483 30.939 1.00 55.31 83 GLU A C 1
ATOM 666 O O . GLU A 1 83 ? -35.670 3.873 30.029 1.00 55.31 83 GLU A O 1
ATOM 671 N N . ILE A 1 84 ? -36.760 5.691 30.754 1.00 58.69 84 ILE A N 1
ATOM 672 C CA . ILE A 1 84 ? -36.630 6.431 29.490 1.00 58.69 84 ILE A CA 1
ATOM 673 C C . ILE A 1 84 ? -35.176 6.909 29.330 1.00 58.69 84 ILE A C 1
ATOM 675 O O . ILE A 1 84 ? -34.565 6.697 28.289 1.00 58.69 84 ILE A O 1
ATOM 679 N N . ASN A 1 85 ? -34.578 7.432 30.408 1.00 62.00 85 ASN A N 1
ATOM 680 C CA . ASN A 1 85 ? -33.191 7.906 30.416 1.00 62.00 85 ASN A CA 1
ATOM 681 C C . ASN A 1 85 ? -32.168 6.773 30.185 1.00 62.00 85 ASN A C 1
ATOM 683 O O . ASN A 1 85 ? -31.181 6.971 29.482 1.00 62.00 85 ASN A O 1
ATOM 687 N N . THR A 1 86 ? -32.397 5.567 30.721 1.00 66.31 86 THR A N 1
ATOM 688 C CA . THR A 1 86 ? -31.501 4.421 30.476 1.00 66.31 86 THR A CA 1
ATOM 689 C C . THR A 1 86 ? -31.570 3.923 29.033 1.00 66.31 86 THR A C 1
ATOM 691 O O . THR A 1 86 ? -30.526 3.649 28.445 1.00 66.31 86 THR A O 1
ATOM 694 N N . ARG A 1 87 ? -32.763 3.873 28.421 1.00 67.50 87 ARG A N 1
ATOM 695 C CA . ARG A 1 87 ? -32.921 3.491 27.004 1.00 67.50 87 ARG A CA 1
ATOM 696 C C . ARG A 1 87 ? -32.257 4.493 26.059 1.00 67.50 87 ARG A C 1
ATOM 698 O O . ARG A 1 87 ? -31.590 4.083 25.111 1.00 67.50 87 ARG A O 1
ATOM 705 N N . ASP A 1 88 ? -32.382 5.789 26.342 1.00 71.56 88 ASP A N 1
ATOM 706 C CA . ASP A 1 88 ? -31.725 6.840 25.558 1.00 71.56 88 ASP A CA 1
ATOM 707 C C . ASP A 1 88 ? -30.193 6.767 25.683 1.00 71.56 88 ASP A C 1
ATOM 709 O O . ASP A 1 88 ? -29.469 6.953 24.702 1.00 71.56 88 ASP A O 1
ATOM 713 N N . GLN A 1 89 ? -29.672 6.445 26.871 1.00 72.31 89 GLN A N 1
ATOM 714 C CA . GLN A 1 89 ? -28.237 6.233 27.086 1.00 72.31 89 GLN A CA 1
ATOM 715 C C . GLN A 1 89 ? -27.708 5.001 26.339 1.00 72.31 89 GLN A C 1
ATOM 717 O O . GLN A 1 89 ? -26.681 5.097 25.666 1.00 72.31 89 GLN A O 1
ATOM 722 N N . GLU A 1 90 ? -28.411 3.868 26.396 1.00 78.25 90 GLU A N 1
ATOM 723 C CA . GLU A 1 90 ? -28.046 2.644 25.668 1.00 78.25 90 GLU A CA 1
ATOM 724 C C . GLU A 1 90 ? -28.071 2.851 24.149 1.00 78.25 90 GLU A C 1
ATOM 726 O O . GLU A 1 90 ? -27.147 2.438 23.443 1.00 78.25 90 GLU A O 1
ATOM 731 N N . PHE A 1 91 ? -29.094 3.544 23.644 1.00 75.38 91 PHE A N 1
ATOM 732 C CA . PHE A 1 91 ? -29.217 3.877 22.229 1.00 75.38 91 PHE A CA 1
ATOM 733 C C . PHE A 1 91 ? -28.060 4.763 21.749 1.00 75.38 91 PHE A C 1
ATOM 735 O O . PHE A 1 91 ? -27.409 4.451 20.748 1.00 75.38 91 PHE A O 1
ATOM 742 N N . ASN A 1 92 ? -27.738 5.825 22.493 1.00 73.75 92 ASN A N 1
ATOM 743 C CA . ASN A 1 92 ? -26.612 6.704 22.175 1.00 73.75 92 ASN A CA 1
ATOM 744 C C . ASN A 1 92 ? -25.267 5.964 22.240 1.00 73.75 92 ASN A C 1
ATOM 746 O O . ASN A 1 92 ? -24.419 6.141 21.363 1.00 73.75 92 ASN A O 1
ATOM 750 N N . GLN A 1 93 ? -25.084 5.085 23.229 1.00 75.44 93 GLN A N 1
ATOM 751 C CA . GLN A 1 93 ? -23.882 4.265 23.353 1.00 75.44 93 GLN A CA 1
ATOM 752 C C . GLN A 1 93 ? -23.723 3.308 22.162 1.00 75.44 93 GLN A C 1
ATOM 754 O O . GLN A 1 93 ? -22.626 3.183 21.613 1.00 75.44 93 GLN A O 1
ATOM 759 N N . HIS A 1 94 ? -24.815 2.679 21.719 1.00 79.31 94 HIS A N 1
ATOM 760 C CA . HIS A 1 94 ? -24.819 1.828 20.534 1.00 79.31 94 HIS A CA 1
ATOM 761 C C . HIS A 1 94 ? -24.445 2.613 19.272 1.00 79.31 94 HIS A C 1
ATOM 763 O O . HIS A 1 94 ? -23.569 2.181 18.522 1.00 79.31 94 HIS A O 1
ATOM 769 N N . LEU A 1 95 ? -25.050 3.786 19.053 1.00 75.56 95 LEU A N 1
ATOM 770 C CA . LEU A 1 95 ? -24.742 4.646 17.906 1.00 75.56 95 LEU A CA 1
ATOM 771 C C . LEU A 1 95 ? -23.263 5.045 17.863 1.00 75.56 95 LEU A C 1
ATOM 773 O O . LEU A 1 95 ? -22.637 4.953 16.806 1.00 75.56 95 LEU A O 1
ATOM 777 N N . LEU A 1 96 ? -22.685 5.424 19.005 1.00 77.44 96 LEU A N 1
ATOM 778 C CA . LEU A 1 96 ? -21.259 5.734 19.111 1.00 77.44 96 LEU A CA 1
ATOM 779 C C . LEU A 1 96 ? -20.399 4.513 18.762 1.00 77.44 96 LEU A C 1
ATOM 781 O O . LEU A 1 96 ? -19.472 4.618 17.960 1.00 77.44 96 LEU A O 1
ATOM 785 N N . THR A 1 97 ? -20.727 3.330 19.288 1.00 79.75 97 THR A N 1
ATOM 786 C CA . THR A 1 97 ? -20.012 2.090 18.944 1.00 79.75 97 THR A CA 1
ATOM 787 C C . THR A 1 97 ? -20.069 1.788 17.445 1.00 79.75 97 THR A C 1
ATOM 789 O O . THR A 1 97 ? -19.039 1.458 16.853 1.00 79.75 97 THR A O 1
ATOM 792 N N . GLN A 1 98 ? -21.227 1.964 16.802 1.00 82.75 98 GLN A N 1
ATOM 793 C CA . GLN A 1 98 ? -21.356 1.787 15.352 1.00 82.75 98 GLN A CA 1
ATOM 794 C C . GLN A 1 98 ? -20.483 2.783 14.577 1.00 82.75 98 GLN A C 1
ATOM 796 O O . GLN A 1 98 ? -19.774 2.393 13.649 1.00 82.75 98 GLN A O 1
ATOM 801 N N . GLN A 1 99 ? -20.470 4.057 14.979 1.00 83.38 99 GLN A N 1
ATOM 802 C CA . GLN A 1 99 ? -19.638 5.085 14.346 1.00 83.38 99 GLN A CA 1
ATOM 803 C C . GLN A 1 99 ? -18.140 4.772 14.465 1.00 83.38 99 GLN A C 1
ATOM 805 O O . GLN A 1 99 ? -17.415 4.843 13.468 1.00 83.38 99 GLN A O 1
ATOM 810 N N . HIS A 1 100 ? -17.682 4.363 15.652 1.00 85.62 100 HIS A N 1
ATOM 811 C CA . HIS A 1 100 ? -16.297 3.945 15.875 1.00 85.62 100 HIS A CA 1
ATOM 812 C C . HIS A 1 100 ? -15.925 2.734 15.014 1.00 85.62 100 HIS A C 1
ATOM 814 O O . HIS A 1 100 ? -14.880 2.742 14.362 1.00 85.62 100 HIS A O 1
ATOM 820 N N . MET A 1 101 ? -16.788 1.717 14.951 1.00 88.44 101 MET A N 1
ATOM 821 C CA . MET A 1 101 ? -16.545 0.523 14.142 1.00 88.44 101 MET A CA 1
ATOM 822 C C . MET A 1 101 ? -16.432 0.862 12.650 1.00 88.44 101 MET A C 1
ATOM 824 O O . MET A 1 101 ? -15.503 0.409 11.981 1.00 88.44 101 MET A O 1
ATOM 828 N N . VAL A 1 102 ? -17.317 1.720 12.134 1.00 90.31 102 VAL A N 1
ATOM 829 C CA . VAL A 1 102 ? -17.256 2.200 10.745 1.00 90.31 102 VAL A CA 1
ATOM 830 C C . VAL A 1 102 ? -15.939 2.927 10.468 1.00 90.31 102 VAL A C 1
ATOM 832 O O . VAL A 1 102 ? -15.313 2.689 9.433 1.00 90.31 102 VAL A O 1
ATOM 835 N N . LEU A 1 103 ? -15.483 3.791 11.378 1.00 90.81 103 LEU A N 1
ATOM 836 C CA . LEU A 1 103 ? -14.217 4.508 11.216 1.00 90.81 103 LEU A CA 1
ATOM 837 C C . LEU A 1 103 ? -13.013 3.553 11.224 1.00 90.81 103 LEU A C 1
ATOM 839 O O . LEU A 1 103 ? -12.142 3.652 10.360 1.00 90.81 103 LEU A O 1
ATOM 843 N N . GLN A 1 104 ? -12.987 2.586 12.144 1.00 93.12 104 GLN A N 1
ATOM 844 C CA . GLN A 1 104 ? -11.936 1.569 12.212 1.00 93.12 104 GLN A CA 1
ATOM 845 C C . GLN A 1 104 ? -11.874 0.714 10.940 1.00 93.12 104 GLN A C 1
ATOM 847 O O . GLN A 1 104 ? -10.781 0.456 10.433 1.00 93.12 104 GLN A O 1
ATOM 852 N N . MET A 1 105 ? -13.027 0.311 10.394 1.00 94.94 105 MET A N 1
ATOM 853 C CA . MET A 1 105 ? -13.103 -0.420 9.124 1.00 94.94 105 MET A CA 1
ATOM 854 C C . MET A 1 105 ? -12.591 0.419 7.955 1.00 94.94 105 MET A C 1
ATOM 856 O O . MET A 1 105 ? -11.828 -0.076 7.130 1.00 94.94 105 MET A O 1
ATOM 860 N N . LYS A 1 106 ? -12.938 1.710 7.903 1.00 95.50 106 LYS A N 1
ATOM 861 C CA . LYS A 1 106 ? -12.439 2.633 6.874 1.00 95.50 106 LYS A CA 1
ATOM 862 C C . LYS A 1 106 ? -10.917 2.802 6.931 1.00 95.50 106 LYS A C 1
ATOM 864 O O . LYS A 1 106 ? -10.265 2.812 5.886 1.00 95.50 106 LYS A O 1
ATOM 869 N N . ILE A 1 107 ? -10.340 2.872 8.132 1.00 95.75 107 ILE A N 1
ATOM 870 C CA . ILE A 1 107 ? -8.881 2.895 8.323 1.00 95.75 107 ILE A CA 1
ATOM 871 C C . ILE A 1 107 ? -8.255 1.563 7.895 1.00 95.75 107 ILE A C 1
ATOM 873 O O . ILE A 1 107 ? -7.247 1.547 7.188 1.00 95.75 107 ILE A O 1
ATOM 877 N N . ALA A 1 108 ? -8.861 0.437 8.272 1.00 97.50 108 ALA A N 1
ATOM 878 C CA . ALA A 1 108 ? -8.391 -0.882 7.868 1.00 97.50 108 ALA A CA 1
ATOM 879 C C . ALA A 1 108 ? -8.411 -1.051 6.345 1.00 97.50 108 ALA A C 1
ATOM 881 O O . ALA A 1 108 ? -7.420 -1.492 5.772 1.00 97.50 108 ALA A O 1
ATOM 882 N N . GLN A 1 109 ? -9.486 -0.628 5.679 1.00 97.69 109 GLN A N 1
ATOM 883 C CA . GLN A 1 109 ? -9.607 -0.646 4.224 1.00 97.69 109 GLN A CA 1
ATOM 884 C C . GLN A 1 109 ? -8.538 0.229 3.563 1.00 97.69 109 GLN A C 1
ATOM 886 O O . GLN A 1 109 ? -7.922 -0.185 2.574 1.00 97.69 109 GLN A O 1
ATOM 891 N N . TYR A 1 110 ? -8.296 1.426 4.114 1.00 96.69 110 TYR A N 1
ATOM 892 C CA . TYR A 1 110 ? -7.247 2.321 3.641 1.00 96.69 110 TYR A CA 1
ATOM 893 C C . TYR A 1 110 ? -5.904 1.588 3.614 1.00 96.69 110 TYR A C 1
ATOM 895 O O . TYR A 1 110 ? -5.326 1.425 2.538 1.00 96.69 110 TYR A O 1
ATOM 903 N N . TYR A 1 111 ? -5.457 1.072 4.759 1.00 97.75 111 TYR A N 1
ATOM 904 C CA . TYR A 1 111 ? -4.169 0.393 4.891 1.00 97.75 111 TYR A CA 1
ATOM 905 C C . TYR A 1 111 ? -4.108 -0.947 4.141 1.00 97.75 111 TYR A C 1
ATOM 907 O O . TYR A 1 111 ? -3.073 -1.262 3.550 1.00 97.75 111 TYR A O 1
ATOM 915 N N . ALA A 1 112 ? -5.207 -1.702 4.073 1.00 98.50 112 ALA A N 1
ATOM 916 C CA . ALA A 1 112 ? -5.301 -2.942 3.301 1.00 98.50 112 ALA A CA 1
ATOM 917 C C . ALA A 1 112 ? -5.058 -2.703 1.805 1.00 98.50 112 ALA A C 1
ATOM 919 O O . ALA A 1 112 ? -4.285 -3.428 1.189 1.00 98.50 112 ALA A O 1
ATOM 920 N N . SER A 1 113 ? -5.631 -1.637 1.240 1.00 97.81 113 SER A N 1
ATOM 921 C CA . SER A 1 113 ? -5.430 -1.295 -0.176 1.00 97.81 113 SER A CA 1
ATOM 922 C C . SER A 1 113 ? -3.966 -0.961 -0.492 1.00 97.81 113 SER A C 1
ATOM 924 O O . SER A 1 113 ? -3.457 -1.328 -1.545 1.00 97.81 113 SER A O 1
ATOM 926 N N . ARG A 1 114 ? -3.261 -0.289 0.430 1.00 97.94 114 ARG A N 1
ATOM 927 C CA . ARG A 1 114 ? -1.836 0.053 0.258 1.00 97.94 114 ARG A CA 1
ATOM 928 C C . ARG A 1 114 ? -0.944 -1.164 0.466 1.00 97.94 114 ARG A C 1
ATOM 930 O O . ARG A 1 114 ? 0.065 -1.293 -0.211 1.00 97.94 114 ARG A O 1
ATOM 937 N N . TRP A 1 115 ? -1.327 -2.069 1.366 1.00 98.31 115 TRP A N 1
ATOM 938 C CA . TRP A 1 115 ? -0.648 -3.355 1.512 1.00 98.31 115 TRP A CA 1
ATOM 939 C C . TRP A 1 115 ? -0.743 -4.171 0.219 1.00 98.31 115 TRP A C 1
ATOM 941 O O . TRP A 1 115 ? 0.289 -4.578 -0.304 1.00 98.31 115 TRP A O 1
ATOM 951 N N . ALA A 1 116 ? -1.944 -4.297 -0.357 1.00 98.38 116 ALA A N 1
ATOM 952 C CA . ALA A 1 116 ? -2.132 -4.956 -1.647 1.00 98.38 116 ALA A CA 1
ATOM 953 C C . ALA A 1 116 ? -1.277 -4.306 -2.751 1.00 98.38 116 ALA A C 1
ATOM 955 O O . ALA A 1 116 ? -0.635 -5.004 -3.526 1.00 98.38 116 ALA A O 1
ATOM 956 N N . ALA A 1 117 ? -1.193 -2.970 -2.797 1.00 98.19 117 ALA A N 1
ATOM 957 C CA . ALA A 1 117 ? -0.342 -2.270 -3.765 1.00 98.19 117 ALA A CA 1
ATOM 958 C C . ALA A 1 117 ? 1.137 -2.661 -3.641 1.00 98.19 117 ALA A C 1
ATOM 960 O O . ALA A 1 117 ? 1.806 -2.891 -4.648 1.00 98.19 117 ALA A O 1
ATOM 961 N N . LYS A 1 118 ? 1.645 -2.762 -2.410 1.00 97.94 118 LYS A N 1
ATOM 962 C CA . LYS A 1 118 ? 3.040 -3.128 -2.134 1.00 97.94 118 LYS A CA 1
ATOM 963 C C . LYS A 1 118 ? 3.339 -4.556 -2.571 1.00 97.94 118 LYS A C 1
ATOM 965 O O . LYS A 1 118 ? 4.285 -4.780 -3.317 1.00 97.94 118 LYS A O 1
ATOM 970 N N . GLU A 1 119 ? 2.485 -5.497 -2.186 1.00 98.25 119 GLU A N 1
ATOM 971 C CA . GLU A 1 119 ? 2.610 -6.902 -2.585 1.00 98.25 119 GLU A CA 1
ATOM 972 C C . GLU A 1 119 ? 2.497 -7.072 -4.110 1.00 98.25 119 GLU A C 1
ATOM 974 O O . GLU A 1 119 ? 3.298 -7.777 -4.722 1.00 98.25 119 GLU A O 1
ATOM 979 N N . ALA A 1 120 ? 1.558 -6.373 -4.755 1.00 98.44 120 ALA A N 1
ATOM 980 C CA . ALA A 1 120 ? 1.423 -6.362 -6.211 1.00 98.44 120 ALA A CA 1
ATOM 981 C C . ALA A 1 120 ? 2.679 -5.801 -6.901 1.00 98.44 120 ALA A C 1
ATOM 983 O O . ALA A 1 120 ? 3.112 -6.332 -7.918 1.00 98.44 120 ALA A O 1
ATOM 984 N N . THR A 1 121 ? 3.313 -4.777 -6.331 1.00 98.19 121 THR A N 1
ATOM 985 C CA . THR A 1 121 ? 4.561 -4.204 -6.862 1.00 98.19 121 THR A CA 1
ATOM 986 C C . THR A 1 121 ? 5.728 -5.180 -6.753 1.00 98.19 121 THR A C 1
ATOM 988 O O . THR A 1 121 ? 6.473 -5.356 -7.712 1.00 98.19 121 THR A O 1
ATOM 991 N N . ILE A 1 122 ? 5.864 -5.854 -5.608 1.00 97.75 122 ILE A N 1
ATOM 992 C CA . ILE A 1 122 ? 6.889 -6.884 -5.387 1.00 97.75 122 ILE A CA 1
ATOM 993 C C . ILE A 1 122 ? 6.751 -7.999 -6.436 1.00 97.75 122 ILE A C 1
ATOM 995 O O . ILE A 1 122 ? 7.746 -8.414 -7.031 1.00 97.75 122 ILE A O 1
ATOM 999 N N . LYS A 1 123 ? 5.515 -8.416 -6.742 1.00 97.94 123 LYS A N 1
ATOM 1000 C CA . LYS A 1 123 ? 5.225 -9.380 -7.816 1.00 97.94 123 LYS A CA 1
ATOM 1001 C C . LYS A 1 123 ? 5.558 -8.830 -9.203 1.00 97.94 123 LYS A C 1
ATOM 1003 O O . LYS A 1 123 ? 6.160 -9.547 -9.993 1.00 97.94 123 LYS A O 1
ATOM 1008 N N . ALA A 1 124 ? 5.212 -7.572 -9.484 1.00 98.00 124 ALA A N 1
ATOM 1009 C CA . ALA A 1 124 ? 5.504 -6.929 -10.765 1.00 98.00 124 ALA A CA 1
ATOM 1010 C C . ALA A 1 124 ? 7.010 -6.810 -11.043 1.00 98.00 124 ALA A C 1
ATOM 1012 O O . ALA A 1 124 ? 7.420 -6.910 -12.195 1.00 98.00 124 ALA A O 1
ATOM 1013 N N . LEU A 1 125 ? 7.825 -6.624 -10.003 1.00 97.12 125 LEU A N 1
ATOM 1014 C CA . LEU A 1 125 ? 9.286 -6.585 -10.106 1.00 97.12 125 LEU A CA 1
ATOM 1015 C C . LEU A 1 125 ? 9.941 -7.975 -10.073 1.00 97.12 125 LEU A C 1
ATOM 1017 O O . LEU A 1 125 ? 11.105 -8.093 -10.436 1.00 97.12 125 LEU A O 1
ATOM 1021 N N . GLY A 1 126 ? 9.228 -9.020 -9.637 1.00 96.31 126 GLY A N 1
ATOM 1022 C CA . GLY A 1 126 ? 9.785 -10.370 -9.502 1.00 96.31 126 GLY A CA 1
ATOM 1023 C C . GLY A 1 126 ? 10.793 -10.510 -8.355 1.00 96.31 126 GLY A C 1
ATOM 1024 O O . GLY A 1 126 ? 11.737 -11.289 -8.451 1.00 96.31 126 GLY A O 1
ATOM 1025 N N . VAL A 1 127 ? 10.610 -9.750 -7.274 1.00 94.25 127 VAL A N 1
ATOM 1026 C CA . VAL A 1 127 ? 11.564 -9.644 -6.154 1.00 94.25 127 VAL A CA 1
ATOM 1027 C C . VAL A 1 127 ? 10.983 -10.171 -4.843 1.00 94.25 127 VAL A C 1
ATOM 1029 O O . VAL A 1 127 ? 9.794 -10.454 -4.740 1.00 94.25 127 VAL A O 1
ATOM 1032 N N . SER A 1 128 ? 11.821 -10.319 -3.816 1.00 91.81 128 SER A N 1
ATOM 1033 C CA . SER A 1 128 ? 11.393 -10.700 -2.464 1.00 91.81 128 SER A CA 1
ATOM 1034 C C . SER A 1 128 ? 12.252 -10.006 -1.403 1.00 91.81 128 SER A C 1
ATOM 1036 O O . SER A 1 128 ? 13.316 -9.479 -1.713 1.00 91.81 128 SER A O 1
ATOM 1038 N N . GLY A 1 129 ? 11.777 -9.961 -0.154 1.00 88.38 129 GLY A N 1
ATOM 1039 C CA . GLY A 1 129 ? 12.554 -9.429 0.977 1.00 88.38 129 GLY A CA 1
ATOM 1040 C C . GLY A 1 129 ? 12.735 -7.906 1.018 1.00 88.38 129 GLY A C 1
ATOM 1041 O O . GLY A 1 129 ? 13.450 -7.414 1.884 1.00 88.38 129 GLY A O 1
ATOM 1042 N N . ILE A 1 130 ? 12.077 -7.153 0.133 1.00 90.81 130 ILE A N 1
ATOM 1043 C CA . ILE A 1 130 ? 12.163 -5.688 0.099 1.00 90.81 130 ILE A CA 1
ATOM 1044 C C . ILE A 1 130 ? 11.366 -5.076 1.253 1.00 90.81 130 ILE A C 1
ATOM 1046 O O . ILE A 1 130 ? 10.209 -5.431 1.496 1.00 90.81 130 ILE A O 1
ATOM 1050 N N . GLY A 1 131 ? 11.967 -4.105 1.945 1.00 90.75 131 GLY A N 1
ATOM 1051 C CA . GLY A 1 131 ? 11.287 -3.355 2.997 1.00 90.75 131 GLY A CA 1
ATOM 1052 C C . GLY A 1 131 ? 10.017 -2.656 2.490 1.00 90.75 131 GLY A C 1
ATOM 1053 O O . GLY A 1 131 ? 10.034 -1.927 1.503 1.00 90.75 131 GLY A O 1
ATOM 1054 N N . SER A 1 132 ? 8.902 -2.786 3.209 1.00 91.50 132 SER A N 1
ATOM 1055 C CA . SER A 1 132 ? 7.594 -2.258 2.776 1.00 91.50 132 SER A CA 1
ATOM 1056 C C . SER A 1 132 ? 7.514 -0.726 2.654 1.00 91.50 132 SER A C 1
ATOM 1058 O O . SER A 1 132 ? 6.521 -0.202 2.153 1.00 91.50 132 SER A O 1
ATOM 1060 N N . LYS A 1 133 ? 8.524 0.007 3.137 1.00 96.12 133 LYS A N 1
ATOM 1061 C CA . LYS A 1 133 ? 8.644 1.471 3.014 1.00 96.12 133 LYS A CA 1
ATOM 1062 C C . LYS A 1 133 ? 9.454 1.926 1.801 1.00 96.12 133 LYS A C 1
ATOM 1064 O O . LYS A 1 133 ? 9.538 3.123 1.564 1.00 96.12 133 LYS A O 1
ATOM 1069 N N . GLN A 1 134 ? 10.029 0.994 1.045 1.00 96.25 134 GLN A N 1
ATOM 1070 C CA . GLN A 1 134 ? 10.777 1.285 -0.180 1.00 96.25 134 GLN A CA 1
ATOM 1071 C C . GLN A 1 134 ? 9.862 1.863 -1.276 1.00 96.25 134 GLN A C 1
ATOM 1073 O O . GLN A 1 134 ? 10.321 2.509 -2.213 1.00 96.25 134 GLN A O 1
ATOM 1078 N N . MET A 1 135 ? 8.553 1.668 -1.130 1.00 96.19 135 MET A N 1
ATOM 1079 C CA . MET A 1 135 ? 7.527 2.176 -2.026 1.00 96.19 135 MET A CA 1
ATOM 1080 C C . MET A 1 135 ? 6.326 2.709 -1.247 1.00 96.19 135 MET A C 1
ATOM 1082 O O . MET A 1 135 ? 6.087 2.318 -0.097 1.00 96.19 135 MET A O 1
ATOM 1086 N N . TYR A 1 136 ? 5.534 3.559 -1.893 1.00 97.38 136 TYR A N 1
ATOM 1087 C CA . TYR A 1 136 ? 4.311 4.092 -1.307 1.00 97.38 136 TYR A CA 1
ATOM 1088 C C . TYR A 1 136 ? 3.282 4.515 -2.349 1.00 97.38 136 TYR A C 1
ATOM 1090 O O . TYR A 1 136 ? 3.616 4.882 -3.476 1.00 97.38 136 TYR A O 1
ATOM 1098 N N . VAL A 1 137 ? 2.011 4.494 -1.943 1.00 95.56 137 VAL A N 1
ATOM 1099 C CA . VAL A 1 137 ? 0.920 5.066 -2.736 1.00 95.56 137 VAL A CA 1
ATOM 1100 C C . VAL A 1 137 ? 0.730 6.527 -2.354 1.00 95.56 137 VAL A C 1
ATOM 1102 O O . VAL A 1 137 ? 0.374 6.841 -1.220 1.00 95.56 137 VAL A O 1
ATOM 1105 N N . HIS A 1 138 ? 0.912 7.415 -3.322 1.00 90.25 138 HIS A N 1
ATOM 1106 C CA . HIS A 1 138 ? 0.641 8.835 -3.204 1.00 90.25 138 HIS A CA 1
ATOM 1107 C C . HIS A 1 138 ? -0.691 9.176 -3.868 1.00 90.25 138 HIS A C 1
ATOM 1109 O O . HIS A 1 138 ? -0.926 8.881 -5.042 1.00 90.25 138 HIS A O 1
ATOM 1115 N N . LYS A 1 139 ? -1.572 9.849 -3.132 1.00 81.44 139 LYS A N 1
ATOM 1116 C CA . LYS A 1 139 ? -2.724 10.513 -3.732 1.00 81.44 139 LYS A CA 1
ATOM 1117 C C . LYS A 1 139 ? -2.264 11.867 -4.253 1.00 81.44 139 LYS A C 1
ATOM 1119 O O . LYS A 1 139 ? -1.941 12.742 -3.451 1.00 81.44 139 LYS A O 1
ATOM 1124 N N . GLN A 1 140 ? -2.259 12.040 -5.571 1.00 67.38 140 GLN A N 1
ATOM 1125 C CA . GLN A 1 140 ? -1.986 13.338 -6.178 1.00 67.38 140 GLN A CA 1
ATOM 1126 C C . GLN A 1 140 ? -3.051 14.341 -5.699 1.00 67.38 140 GLN A C 1
ATOM 1128 O O . GLN A 1 140 ? -4.249 14.158 -5.931 1.00 67.38 140 GLN A O 1
ATOM 1133 N N . GLN A 1 141 ? -2.621 15.356 -4.946 1.00 57.81 141 GLN A N 1
ATOM 1134 C CA . GLN A 1 141 ? -3.486 16.440 -4.477 1.00 57.81 141 GLN A CA 1
ATOM 1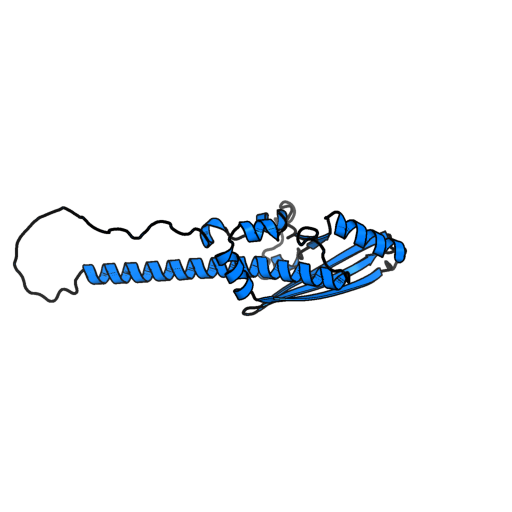135 C C . GLN A 1 141 ? -3.561 17.544 -5.543 1.00 57.81 141 GLN A C 1
ATOM 1137 O O . GLN A 1 141 ? -2.605 17.778 -6.278 1.00 57.81 141 GLN A O 1
ATOM 1142 N N . GLN A 1 142 ? -4.709 18.217 -5.640 1.00 50.81 142 GLN A N 1
ATOM 1143 C CA . GLN A 1 142 ? -4.888 19.370 -6.524 1.00 50.81 142 GLN A CA 1
ATOM 1144 C C . GLN A 1 142 ? -3.967 20.527 -6.107 1.00 50.81 142 GLN A C 1
ATOM 1146 O O . GLN A 1 142 ? -4.010 20.960 -4.958 1.00 50.81 142 GLN A O 1
ATOM 1151 N N . THR A 1 143 ? -3.236 21.123 -7.050 1.00 39.44 143 THR A N 1
ATOM 1152 C CA . THR A 1 143 ? -2.809 22.525 -6.941 1.00 39.44 143 THR A CA 1
ATOM 1153 C C . THR A 1 143 ? -4.034 23.413 -7.194 1.00 39.44 143 THR A C 1
ATOM 1155 O O . THR A 1 143 ? -4.511 23.578 -8.317 1.00 39.44 143 THR A O 1
ATOM 1158 N N . GLY A 1 144 ? -4.627 23.914 -6.112 1.00 41.44 144 GLY A N 1
ATOM 1159 C CA . GLY A 1 144 ? -5.958 24.524 -6.082 1.00 41.44 144 GLY A CA 1
ATOM 1160 C C . GLY A 1 144 ? -6.100 25.945 -6.645 1.00 41.44 144 GLY A C 1
ATOM 1161 O O . GLY A 1 144 ? -6.698 26.767 -5.966 1.00 41.44 144 GLY A O 1
ATOM 1162 N N . HIS A 1 145 ? -5.629 26.257 -7.860 1.00 40.66 145 HIS A N 1
ATOM 1163 C CA . HIS A 1 145 ? -5.882 27.591 -8.450 1.00 40.66 145 HIS A CA 1
ATOM 1164 C C . HIS A 1 145 ? -6.417 27.615 -9.898 1.00 40.66 145 HIS A C 1
ATOM 1166 O O . HIS A 1 145 ? -6.780 28.681 -10.383 1.00 40.66 145 HIS A O 1
ATOM 1172 N N . LEU A 1 146 ? -6.540 26.479 -10.600 1.00 40.19 146 LEU A N 1
ATOM 1173 C CA . LEU A 1 146 ? -6.924 26.482 -12.029 1.00 40.19 146 LEU A CA 1
ATOM 1174 C C . LEU A 1 146 ? -8.284 25.841 -12.369 1.00 40.19 146 LEU A C 1
ATOM 1176 O O . LEU A 1 146 ? -8.555 25.566 -13.533 1.00 40.19 146 LEU A O 1
ATOM 1180 N N . LEU A 1 147 ? -9.144 25.574 -11.381 1.00 46.78 147 LEU A N 1
ATOM 1181 C CA . LEU A 1 147 ? -10.432 24.884 -11.592 1.00 46.78 147 LEU A CA 1
ATOM 1182 C C . LEU A 1 147 ? -11.629 25.629 -10.973 1.00 46.78 147 LEU A C 1
ATOM 1184 O O . LEU A 1 147 ? -12.560 24.992 -10.480 1.00 46.78 147 LEU A O 1
ATOM 1188 N N . SER A 1 148 ? -11.620 26.966 -10.959 1.00 43.12 148 SER A N 1
ATOM 1189 C CA . SER A 1 148 ? -12.692 27.748 -10.325 1.00 43.12 148 SER A CA 1
ATOM 1190 C C . SER A 1 148 ? -13.920 28.026 -11.194 1.00 43.12 148 SER A C 1
ATOM 1192 O O . SER A 1 148 ? -14.919 28.447 -10.625 1.00 43.12 148 SER A O 1
ATOM 1194 N N . GLU A 1 149 ? -13.937 27.777 -12.510 1.00 44.19 149 GLU A N 1
ATOM 1195 C CA . GLU A 1 149 ? -15.053 28.316 -13.322 1.00 44.19 149 GLU A CA 1
ATOM 1196 C C . GLU A 1 149 ? -15.904 27.318 -14.114 1.00 44.19 149 GLU A C 1
ATOM 1198 O O . GLU A 1 149 ? -17.046 27.641 -14.430 1.00 44.19 149 GLU A O 1
ATOM 1203 N N . THR A 1 150 ? -15.466 26.085 -14.383 1.00 38.69 150 THR A N 1
ATOM 1204 C CA . THR A 1 150 ? -16.181 25.252 -15.380 1.00 38.69 150 THR A CA 1
ATOM 1205 C C . THR A 1 150 ? -16.676 23.892 -14.911 1.00 38.69 150 THR A C 1
ATOM 1207 O O . THR A 1 150 ? -17.055 23.069 -15.739 1.00 38.69 150 THR A O 1
ATOM 1210 N N . SER A 1 151 ? -16.723 23.578 -13.614 1.00 41.16 151 SER A N 1
ATOM 1211 C CA . SER A 1 151 ? -17.065 22.200 -13.223 1.00 41.16 151 SER A CA 1
ATOM 1212 C C . SER A 1 151 ? -17.937 22.076 -11.981 1.00 41.16 151 SER A C 1
ATOM 1214 O O . SER A 1 151 ? -17.493 21.675 -10.906 1.00 41.16 151 SER A O 1
ATOM 1216 N N . LYS A 1 152 ? -19.247 22.248 -12.197 1.00 43.69 152 LYS A N 1
ATOM 1217 C CA . LYS A 1 152 ? -20.302 21.507 -11.480 1.00 43.69 152 LYS A CA 1
ATOM 1218 C C . LYS A 1 152 ? -20.257 20.015 -11.865 1.00 43.69 152 LYS A C 1
ATOM 1220 O O . LYS A 1 152 ? -21.239 19.452 -12.335 1.00 43.69 152 LYS A O 1
ATOM 1225 N N . ILE A 1 153 ? -19.099 19.376 -11.727 1.00 49.41 153 ILE A N 1
ATOM 1226 C CA . ILE A 1 153 ? -18.935 17.950 -12.004 1.00 49.41 153 ILE A CA 1
ATOM 1227 C C . ILE A 1 153 ? -19.161 17.191 -10.694 1.00 49.41 153 ILE A C 1
ATOM 1229 O O . ILE A 1 153 ? -18.533 17.482 -9.675 1.00 49.41 153 ILE A O 1
ATOM 1233 N N . SER A 1 154 ? -20.094 16.235 -10.736 1.00 43.28 154 SER A N 1
ATOM 1234 C CA . SER A 1 154 ? -20.452 15.337 -9.632 1.00 43.28 154 SER A CA 1
ATOM 1235 C C . SER A 1 154 ? -19.211 14.749 -8.944 1.00 43.28 154 SER A C 1
ATOM 1237 O O . SER A 1 154 ? -18.242 14.359 -9.602 1.00 43.28 154 SER A O 1
ATOM 1239 N N . ASN A 1 155 ? -19.255 14.657 -7.609 1.00 45.03 155 ASN A N 1
ATOM 1240 C CA . ASN A 1 155 ? -18.156 14.178 -6.759 1.00 45.03 155 ASN A CA 1
ATOM 1241 C C . ASN A 1 155 ? -17.583 12.814 -7.190 1.00 45.03 155 ASN A C 1
ATOM 1243 O O . ASN A 1 155 ? -16.407 12.554 -6.951 1.00 45.03 155 ASN A O 1
ATOM 1247 N N . ASN A 1 156 ? -18.367 11.986 -7.887 1.00 41.12 156 ASN A N 1
ATOM 1248 C CA . ASN A 1 156 ? -17.954 10.660 -8.357 1.00 41.12 156 ASN A CA 1
ATOM 1249 C C . ASN A 1 156 ? -16.967 10.693 -9.541 1.00 41.12 156 ASN A C 1
ATOM 1251 O O . ASN A 1 156 ? -16.262 9.715 -9.771 1.00 41.12 156 ASN A O 1
ATOM 1255 N N . TYR A 1 157 ? -16.886 11.802 -10.285 1.00 37.75 157 TYR A N 1
ATOM 1256 C CA . TYR A 1 157 ? -15.936 11.958 -11.397 1.00 37.75 157 TYR A CA 1
ATOM 1257 C C . TYR A 1 157 ? -14.634 12.652 -10.972 1.00 37.75 157 TYR A C 1
ATOM 1259 O O . TYR A 1 157 ? -13.619 12.525 -11.654 1.00 37.75 157 TYR A O 1
ATOM 1267 N N . ARG A 1 158 ? -14.625 13.336 -9.818 1.00 38.88 158 ARG A N 1
ATOM 1268 C CA . ARG A 1 158 ? -13.437 14.027 -9.284 1.00 38.88 158 ARG A CA 1
ATOM 1269 C C . ARG A 1 158 ? -12.295 13.069 -8.924 1.00 38.88 158 ARG A C 1
ATOM 1271 O O . ARG A 1 158 ? -11.135 13.431 -9.076 1.00 38.88 158 ARG A O 1
ATOM 1278 N N . THR A 1 159 ? -12.603 11.843 -8.502 1.00 46.44 159 THR A N 1
ATOM 1279 C CA . THR A 1 159 ? -11.619 10.788 -8.193 1.00 46.44 159 THR A CA 1
ATOM 1280 C C . THR A 1 159 ? -10.931 10.193 -9.424 1.00 46.44 159 THR A C 1
ATOM 1282 O O . THR A 1 159 ? -9.857 9.624 -9.273 1.00 46.44 159 THR A O 1
ATOM 1285 N N . ARG A 1 160 ? -11.495 10.330 -10.635 1.00 47.38 160 ARG A N 1
ATOM 1286 C CA . ARG A 1 160 ? -10.876 9.816 -11.875 1.00 47.38 160 ARG A CA 1
ATOM 1287 C C . ARG A 1 160 ? -9.820 10.742 -12.478 1.00 47.38 160 ARG A C 1
ATOM 1289 O O . ARG A 1 160 ? -9.042 10.288 -13.305 1.00 47.38 160 ARG A O 1
ATOM 1296 N N . LEU A 1 161 ? -9.790 12.015 -12.087 1.00 52.81 161 LEU A N 1
ATOM 1297 C CA . LEU A 1 161 ? -8.862 12.999 -12.658 1.00 52.81 161 LEU A CA 1
ATOM 1298 C C . LEU A 1 161 ? -7.446 12.915 -12.063 1.00 52.81 161 LEU A C 1
ATOM 1300 O O . LEU A 1 161 ? -6.517 13.463 -12.643 1.00 52.81 161 LEU A O 1
ATOM 1304 N N . PHE A 1 162 ? -7.278 12.214 -10.938 1.00 63.03 162 PHE A N 1
ATOM 1305 C CA . PHE A 1 162 ? -6.002 12.080 -10.232 1.00 63.03 162 PHE A CA 1
ATOM 1306 C C . PHE A 1 162 ? -5.824 10.629 -9.769 1.00 63.03 162 PHE A C 1
ATOM 1308 O O . PHE A 1 162 ? -6.226 10.292 -8.648 1.00 63.03 162 PHE A O 1
ATOM 1315 N N . PRO A 1 163 ? -5.306 9.742 -10.637 1.00 70.19 163 PRO A N 1
ATOM 1316 C CA . PRO A 1 163 ? -5.103 8.348 -10.275 1.00 70.19 163 PRO A CA 1
ATOM 1317 C C . PRO A 1 163 ? -4.103 8.232 -9.111 1.00 70.19 163 PRO A C 1
ATOM 1319 O O . PRO A 1 163 ? -3.235 9.093 -8.942 1.00 70.19 163 PRO A O 1
ATOM 1322 N N . PRO A 1 164 ? -4.217 7.186 -8.275 1.00 84.31 164 PRO A N 1
ATOM 1323 C CA . PRO A 1 164 ? -3.210 6.919 -7.259 1.00 84.31 164 PRO A CA 1
ATOM 1324 C C . PRO A 1 164 ? -1.860 6.660 -7.940 1.00 84.31 164 PRO A C 1
ATOM 1326 O O . PRO A 1 164 ? -1.772 5.851 -8.860 1.00 84.31 164 PRO A O 1
ATOM 1329 N N . LEU A 1 165 ? -0.809 7.336 -7.479 1.00 89.50 165 LEU A N 1
ATOM 1330 C CA . LEU A 1 165 ? 0.544 7.179 -8.004 1.00 89.50 165 LEU A CA 1
ATOM 1331 C C . LEU A 1 165 ? 1.337 6.246 -7.096 1.00 89.50 165 LEU A C 1
ATOM 1333 O O . LEU A 1 165 ? 1.392 6.453 -5.885 1.00 89.50 165 LEU A O 1
ATOM 1337 N N . LEU A 1 166 ? 1.968 5.232 -7.678 1.00 95.12 166 LEU A N 1
ATOM 1338 C CA . LEU A 1 166 ? 2.896 4.359 -6.969 1.00 95.12 166 LEU A CA 1
ATOM 1339 C C . LEU A 1 166 ? 4.319 4.897 -7.136 1.00 95.12 166 LEU A C 1
ATOM 1341 O O . LEU A 1 166 ? 4.823 4.977 -8.254 1.00 95.12 166 LEU A O 1
ATOM 1345 N N . LYS A 1 167 ? 4.975 5.238 -6.031 1.00 96.38 167 LYS A N 1
ATOM 1346 C CA . LYS A 1 167 ? 6.361 5.714 -6.020 1.00 96.38 167 LYS A CA 1
ATOM 1347 C C . LYS A 1 167 ? 7.293 4.634 -5.487 1.00 96.38 167 LYS A C 1
ATOM 1349 O O . LYS A 1 167 ? 6.980 4.018 -4.469 1.00 96.38 167 LYS A O 1
ATOM 1354 N N . LEU A 1 168 ? 8.416 4.419 -6.174 1.00 95.94 168 LEU A N 1
ATOM 1355 C CA . LEU A 1 168 ? 9.504 3.525 -5.771 1.00 95.94 168 LEU A CA 1
ATOM 1356 C C . LEU A 1 168 ? 10.717 4.412 -5.455 1.00 95.94 168 LEU A C 1
ATOM 1358 O O . LEU A 1 168 ? 11.387 4.878 -6.369 1.00 95.94 168 LEU A O 1
ATOM 1362 N N . GLU A 1 169 ? 10.935 4.732 -4.179 1.00 92.06 169 GLU A N 1
ATOM 1363 C CA . GLU A 1 169 ? 11.889 5.787 -3.774 1.00 92.06 169 GLU A CA 1
ATOM 1364 C C . GLU A 1 169 ? 12.896 5.346 -2.708 1.00 92.06 169 GLU A C 1
ATOM 1366 O O . GLU A 1 169 ? 13.824 6.084 -2.388 1.00 92.06 169 GLU A O 1
ATOM 1371 N N . GLY A 1 170 ? 12.756 4.149 -2.145 1.00 92.19 170 GLY A N 1
ATOM 1372 C CA . GLY A 1 170 ? 13.764 3.638 -1.226 1.00 92.19 170 GLY A CA 1
ATOM 1373 C C . GLY A 1 170 ? 15.038 3.180 -1.948 1.00 92.19 170 GLY A C 1
ATOM 1374 O O . GLY A 1 170 ? 15.020 2.843 -3.134 1.00 92.19 170 GLY A O 1
ATOM 1375 N N . GLU A 1 171 ? 16.157 3.161 -1.224 1.00 94.81 171 GLU A N 1
ATOM 1376 C CA . GLU A 1 171 ? 17.484 2.853 -1.772 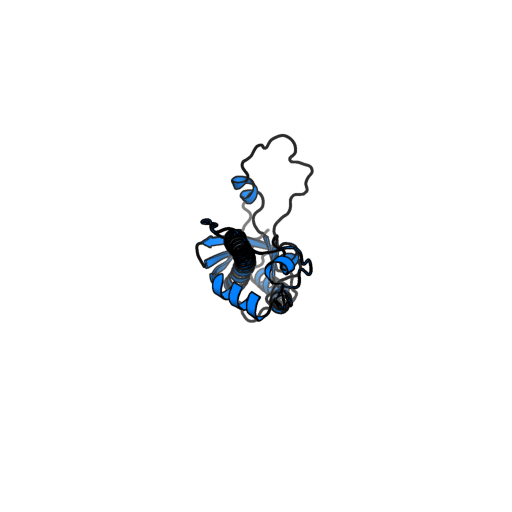1.00 94.81 171 GLU A CA 1
ATOM 1377 C C . GLU A 1 171 ? 17.558 1.470 -2.445 1.00 94.81 171 GLU A C 1
ATOM 1379 O O . GLU A 1 171 ? 18.045 1.354 -3.572 1.00 94.81 171 GLU A O 1
ATOM 1384 N N . GLU A 1 172 ? 17.026 0.434 -1.787 1.00 95.94 172 GLU A N 1
ATOM 1385 C CA . GLU A 1 172 ? 17.086 -0.953 -2.267 1.00 95.94 172 GLU A CA 1
ATOM 1386 C C . GLU A 1 172 ? 16.254 -1.121 -3.541 1.00 95.94 172 GLU A C 1
ATOM 1388 O O . GLU A 1 172 ? 16.742 -1.655 -4.536 1.00 95.94 172 GLU A O 1
ATOM 1393 N N . ILE A 1 173 ? 15.011 -0.621 -3.547 1.00 96.56 173 ILE A N 1
ATOM 1394 C CA . ILE A 1 173 ? 14.142 -0.758 -4.723 1.00 96.56 173 ILE A CA 1
ATOM 1395 C C . ILE A 1 173 ? 14.640 0.094 -5.888 1.00 96.56 173 ILE A C 1
ATOM 1397 O O . ILE A 1 173 ? 14.568 -0.339 -7.033 1.00 96.56 173 ILE A O 1
ATOM 1401 N N . SER A 1 174 ? 15.204 1.270 -5.607 1.00 95.75 174 SER A N 1
ATOM 1402 C CA . SER A 1 174 ? 15.764 2.142 -6.640 1.00 95.75 174 SER A CA 1
ATOM 1403 C C . SER A 1 174 ? 16.986 1.512 -7.296 1.00 95.75 174 SER A C 1
ATOM 1405 O O . SER A 1 174 ? 17.229 1.728 -8.479 1.00 95.75 174 SER A O 1
ATOM 1407 N N . LYS A 1 175 ? 17.791 0.745 -6.550 1.00 97.19 175 LYS A N 1
ATOM 1408 C CA . LYS A 1 175 ? 18.902 -0.026 -7.121 1.00 97.19 175 LYS A CA 1
ATOM 1409 C C . LYS A 1 175 ? 18.392 -1.129 -8.052 1.00 97.19 175 LYS A C 1
ATOM 1411 O O . LYS A 1 175 ? 18.833 -1.188 -9.190 1.00 97.19 175 LYS A O 1
ATOM 1416 N N . ILE A 1 176 ? 17.415 -1.913 -7.601 1.00 96.75 176 ILE A N 1
ATOM 1417 C CA . ILE A 1 176 ? 16.805 -2.991 -8.395 1.00 96.75 176 ILE A CA 1
ATOM 1418 C C . ILE A 1 176 ? 16.185 -2.451 -9.687 1.00 96.75 176 ILE A C 1
ATOM 1420 O O . ILE A 1 176 ? 16.400 -3.001 -10.760 1.00 96.75 176 ILE A O 1
ATOM 1424 N N . VAL A 1 177 ? 15.416 -1.361 -9.601 1.00 96.44 177 VAL A N 1
ATOM 1425 C CA . VAL A 1 177 ? 14.785 -0.760 -10.783 1.00 96.44 177 VAL A CA 1
ATOM 1426 C C . VAL A 1 177 ? 15.842 -0.265 -11.769 1.00 96.44 177 VAL A C 1
ATOM 1428 O O . VAL A 1 177 ? 15.690 -0.500 -12.962 1.00 96.44 177 VAL A O 1
ATOM 1431 N N . ARG A 1 178 ? 16.931 0.354 -11.292 1.00 96.62 178 ARG A N 1
ATOM 1432 C CA . ARG A 1 178 ? 18.050 0.763 -12.157 1.00 96.62 178 ARG A CA 1
ATOM 1433 C C . ARG A 1 178 ? 18.698 -0.426 -12.861 1.00 96.62 178 ARG A C 1
ATOM 1435 O O . ARG A 1 178 ? 18.833 -0.379 -14.073 1.00 96.62 178 ARG A O 1
ATOM 1442 N N . GLU A 1 179 ? 18.995 -1.505 -12.137 1.00 97.56 179 GLU A N 1
ATOM 1443 C CA . GLU A 1 179 ? 19.551 -2.733 -12.727 1.00 97.56 179 GLU A CA 1
ATOM 1444 C C . GLU A 1 179 ? 18.637 -3.294 -13.834 1.00 97.56 179 GLU A C 1
ATOM 1446 O O . GLU A 1 179 ? 19.104 -3.597 -14.930 1.00 97.56 179 GLU A O 1
ATOM 1451 N N . ILE A 1 180 ? 17.318 -3.333 -13.604 1.00 96.44 180 ILE A N 1
ATOM 1452 C CA . ILE A 1 180 ? 16.332 -3.773 -14.609 1.00 96.44 180 ILE A CA 1
ATOM 1453 C C . ILE A 1 180 ? 16.325 -2.868 -15.851 1.00 96.44 180 ILE A C 1
ATOM 1455 O O . ILE A 1 180 ? 16.143 -3.359 -16.969 1.00 96.44 180 ILE A O 1
ATOM 1459 N N . LEU A 1 181 ? 16.449 -1.551 -15.673 1.00 95.50 181 LEU A N 1
ATOM 1460 C CA . LEU A 1 181 ? 16.470 -0.597 -16.783 1.00 95.50 181 LEU A CA 1
ATOM 1461 C C . LEU A 1 181 ? 17.766 -0.708 -17.591 1.00 95.50 181 LEU A C 1
ATOM 1463 O O . LEU A 1 181 ? 17.699 -0.756 -18.821 1.00 95.50 181 LEU A O 1
ATOM 1467 N N . ASP A 1 182 ? 18.906 -0.846 -16.911 1.00 96.69 182 ASP A N 1
ATOM 1468 C CA . ASP A 1 182 ? 20.227 -1.013 -17.521 1.00 96.69 182 ASP A CA 1
ATOM 1469 C C . ASP A 1 182 ? 20.290 -2.292 -18.371 1.00 96.69 182 ASP A C 1
ATOM 1471 O O . ASP A 1 182 ? 20.673 -2.240 -19.541 1.00 96.69 182 ASP A O 1
ATOM 1475 N N . GLU A 1 183 ? 19.822 -3.429 -17.838 1.00 96.31 183 GLU A N 1
ATOM 1476 C CA . GLU A 1 183 ? 19.736 -4.709 -18.566 1.00 96.31 183 GLU A CA 1
ATOM 1477 C C . GLU A 1 183 ? 18.867 -4.628 -19.826 1.00 96.31 183 GLU A C 1
ATOM 1479 O O . GLU A 1 183 ? 19.043 -5.397 -20.775 1.00 96.31 183 GLU A O 1
ATOM 1484 N N . ARG A 1 184 ? 17.898 -3.710 -19.835 1.00 93.88 184 ARG A N 1
ATOM 1485 C CA . ARG A 1 184 ? 16.947 -3.529 -20.932 1.00 93.88 184 ARG A CA 1
ATOM 1486 C C . ARG A 1 184 ? 17.324 -2.394 -21.875 1.00 93.88 184 ARG A C 1
ATOM 1488 O O . ARG A 1 184 ? 16.611 -2.241 -22.863 1.00 93.88 184 ARG A O 1
ATOM 1495 N N . ASN A 1 185 ? 18.381 -1.623 -21.603 1.00 95.06 185 ASN A N 1
ATOM 1496 C CA . ASN A 1 185 ? 18.693 -0.364 -22.292 1.00 95.06 185 ASN A CA 1
ATOM 1497 C C . ASN A 1 185 ? 17.492 0.606 -22.319 1.00 95.06 185 ASN A C 1
ATOM 1499 O O . ASN A 1 185 ? 17.189 1.204 -23.352 1.00 95.06 185 ASN A O 1
ATOM 1503 N N . ALA A 1 186 ? 16.769 0.708 -21.203 1.00 93.00 186 ALA A N 1
ATOM 1504 C CA . ALA A 1 186 ? 15.663 1.644 -21.026 1.00 93.00 186 ALA A CA 1
ATOM 1505 C C . ALA A 1 186 ? 16.120 2.877 -20.233 1.00 93.00 186 ALA A C 1
ATOM 1507 O O . ALA A 1 186 ? 16.971 2.768 -19.356 1.00 93.00 186 ALA A O 1
ATOM 1508 N N . ASN A 1 187 ? 15.536 4.040 -20.524 1.00 92.19 187 ASN A N 1
ATOM 1509 C CA . ASN A 1 187 ? 15.943 5.311 -19.914 1.00 92.19 187 ASN A CA 1
ATOM 1510 C C . ASN A 1 187 ? 15.148 5.638 -18.649 1.00 92.19 187 ASN A C 1
ATOM 1512 O O . ASN A 1 187 ? 15.663 6.279 -17.737 1.00 92.19 187 ASN A O 1
ATOM 1516 N N . ASP A 1 188 ? 13.887 5.212 -18.602 1.00 94.00 188 ASP A N 1
ATOM 1517 C CA . ASP A 1 188 ? 12.992 5.510 -17.489 1.00 94.00 188 ASP A CA 1
ATOM 1518 C C . ASP A 1 188 ? 11.913 4.430 -17.342 1.00 94.00 188 ASP A C 1
ATOM 1520 O O . ASP A 1 188 ? 11.839 3.476 -18.124 1.00 94.00 188 ASP A O 1
ATOM 1524 N N . TYR A 1 189 ? 11.049 4.584 -16.343 1.00 94.44 189 TYR A N 1
ATOM 1525 C CA . TYR A 1 189 ? 9.890 3.740 -16.124 1.00 94.44 189 TYR A CA 1
ATOM 1526 C C . TYR A 1 189 ? 8.656 4.531 -15.686 1.00 94.44 189 TYR A C 1
ATOM 1528 O O . TYR A 1 189 ? 8.726 5.593 -15.072 1.00 94.44 189 TYR A O 1
ATOM 1536 N N . VAL A 1 190 ? 7.487 3.954 -15.946 1.00 93.50 190 VAL A N 1
ATOM 1537 C CA . VAL A 1 190 ? 6.194 4.435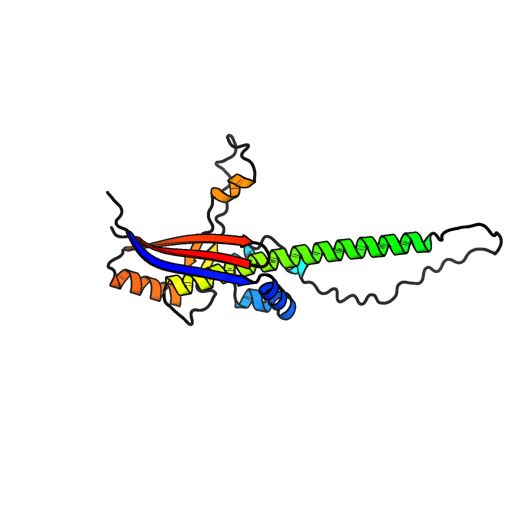 -15.461 1.00 93.50 190 VAL A CA 1
ATOM 1538 C C . VAL A 1 190 ? 5.518 3.330 -14.660 1.00 93.50 190 VAL A C 1
ATOM 1540 O O . VAL A 1 190 ? 5.526 2.157 -15.041 1.00 93.50 190 VAL A O 1
ATOM 1543 N N . THR A 1 191 ? 4.914 3.707 -13.534 1.00 94.38 191 THR A N 1
ATOM 1544 C CA . THR A 1 191 ? 4.071 2.822 -12.731 1.00 94.38 191 THR A CA 1
ATOM 1545 C C . THR A 1 191 ? 2.602 3.129 -12.985 1.00 94.38 191 THR A C 1
ATOM 1547 O O . THR A 1 191 ? 2.149 4.271 -12.901 1.00 94.38 191 THR A O 1
ATOM 1550 N N . HIS A 1 192 ? 1.828 2.083 -13.246 1.00 93.75 192 HIS A N 1
ATOM 1551 C CA . HIS A 1 192 ? 0.378 2.160 -13.368 1.00 93.75 192 HIS A CA 1
ATOM 1552 C C . HIS A 1 192 ? -0.235 1.414 -12.196 1.00 93.75 192 HIS A C 1
ATOM 1554 O O . HIS A 1 192 ? 0.008 0.219 -12.025 1.00 93.75 192 HIS A O 1
ATOM 1560 N N . LEU A 1 193 ? -1.020 2.117 -11.384 1.00 94.81 193 LEU A N 1
ATOM 1561 C CA . LEU A 1 193 ? -1.666 1.558 -10.204 1.00 94.81 193 LEU A CA 1
ATOM 1562 C C . LEU A 1 193 ? -3.182 1.717 -10.304 1.00 94.81 193 LEU A C 1
ATOM 1564 O O . LEU A 1 193 ? -3.702 2.816 -10.492 1.00 94.81 193 LEU A O 1
ATOM 1568 N N . SER A 1 194 ? -3.893 0.617 -10.080 1.00 95.25 194 SER A N 1
ATOM 1569 C CA . SER A 1 194 ? -5.331 0.620 -9.828 1.00 95.25 194 SER A CA 1
ATOM 1570 C C . SER A 1 194 ? -5.611 -0.004 -8.471 1.00 95.25 194 SER A C 1
ATOM 1572 O O . SER A 1 194 ? -5.101 -1.079 -8.161 1.00 95.25 194 SER A O 1
ATOM 1574 N N . LEU A 1 195 ? -6.459 0.653 -7.682 1.00 94.44 195 LEU A N 1
ATOM 1575 C CA . LEU A 1 195 ? -6.921 0.180 -6.381 1.00 94.44 195 LEU A CA 1
ATOM 1576 C C . LEU A 1 195 ? -8.439 0.047 -6.399 1.00 94.44 195 LEU A C 1
ATOM 1578 O O . LEU A 1 195 ? -9.135 0.950 -6.861 1.00 94.44 195 LEU A O 1
ATOM 1582 N N . SER A 1 196 ? -8.945 -1.050 -5.851 1.00 95.31 196 SER A N 1
ATOM 1583 C CA . SER A 1 196 ? -10.374 -1.250 -5.621 1.00 95.31 196 SER A CA 1
ATOM 1584 C C . SER A 1 196 ? -10.594 -2.010 -4.315 1.00 95.31 196 SER A C 1
ATOM 1586 O O . SER A 1 196 ? -9.656 -2.538 -3.714 1.00 95.31 196 SER A O 1
ATOM 1588 N N . HIS A 1 197 ? -11.833 -2.051 -3.851 1.00 95.75 197 HIS A N 1
ATOM 1589 C CA . HIS A 1 197 ? -12.239 -2.891 -2.737 1.00 95.75 197 HIS A CA 1
ATOM 1590 C C . HIS A 1 197 ? -13.711 -3.278 -2.886 1.00 95.75 197 HIS A C 1
ATOM 1592 O O . HIS A 1 197 ? -14.522 -2.490 -3.372 1.00 95.75 197 HIS A O 1
ATOM 1598 N N . GLU A 1 198 ? -14.058 -4.474 -2.429 1.00 93.62 198 GLU A N 1
ATOM 1599 C CA . GLU A 1 198 ? -15.429 -4.973 -2.378 1.00 93.62 198 GLU A CA 1
ATOM 1600 C C . GLU A 1 198 ? -15.573 -5.938 -1.198 1.00 93.62 198 GLU A C 1
ATOM 1602 O O . GLU A 1 198 ? -14.711 -6.790 -0.967 1.00 93.62 198 GLU A O 1
ATOM 1607 N N . GLY A 1 199 ? -16.648 -5.784 -0.420 1.00 95.44 199 GLY A N 1
ATOM 1608 C CA . GLY A 1 199 ? -16.849 -6.564 0.801 1.00 95.44 199 GLY A CA 1
ATOM 1609 C C . GLY A 1 199 ? -15.650 -6.463 1.753 1.00 95.44 199 GLY A C 1
ATOM 1610 O O . GLY A 1 199 ? -15.231 -5.365 2.115 1.00 95.44 199 GLY A O 1
ATOM 1611 N N . ASP A 1 200 ? -15.095 -7.614 2.144 1.00 97.50 200 ASP A N 1
ATOM 1612 C CA . ASP A 1 200 ? -13.927 -7.708 3.035 1.00 97.50 200 ASP A CA 1
ATOM 1613 C C . ASP A 1 200 ? -12.572 -7.636 2.307 1.00 97.50 200 ASP A C 1
ATOM 1615 O O . ASP A 1 200 ? -11.527 -7.829 2.922 1.00 97.50 200 ASP A O 1
ATOM 1619 N N . MET A 1 201 ? -12.538 -7.390 0.998 1.00 98.38 201 MET A N 1
ATOM 1620 C CA . MET A 1 201 ? -11.309 -7.517 0.215 1.00 98.38 201 MET A CA 1
ATOM 1621 C C . MET A 1 201 ? -10.900 -6.188 -0.410 1.00 98.38 201 MET A C 1
ATOM 1623 O O . MET A 1 201 ? -11.700 -5.504 -1.041 1.00 98.38 201 MET A O 1
ATOM 1627 N N . ALA A 1 202 ? -9.621 -5.844 -0.274 1.00 98.38 202 ALA A N 1
ATOM 1628 C CA . ALA A 1 202 ? -8.963 -4.806 -1.057 1.00 98.38 202 ALA A CA 1
ATOM 1629 C C . ALA A 1 202 ? -8.085 -5.457 -2.132 1.00 98.38 202 ALA A C 1
ATOM 1631 O O . ALA A 1 202 ? -7.386 -6.426 -1.840 1.00 98.38 202 ALA A O 1
ATOM 1632 N N . ILE A 1 203 ? -8.107 -4.924 -3.352 1.00 98.31 203 ILE A N 1
ATOM 1633 C CA . ILE A 1 203 ? -7.330 -5.418 -4.493 1.00 98.31 203 ILE A CA 1
ATOM 1634 C C . ILE A 1 203 ? -6.479 -4.297 -5.088 1.00 98.31 203 ILE A C 1
ATOM 1636 O O . ILE A 1 203 ? -6.915 -3.144 -5.177 1.00 98.31 203 ILE A O 1
ATOM 1640 N N . ALA A 1 204 ? -5.272 -4.651 -5.522 1.00 98.25 204 ALA A N 1
ATOM 1641 C CA . ALA A 1 204 ? -4.398 -3.772 -6.278 1.00 98.25 204 ALA A CA 1
ATOM 1642 C C . ALA A 1 204 ? -3.882 -4.462 -7.540 1.00 98.25 204 ALA A C 1
ATOM 1644 O O . ALA A 1 204 ? -3.472 -5.620 -7.486 1.00 98.25 204 ALA A O 1
ATOM 1645 N N . ASN A 1 205 ? -3.856 -3.713 -8.642 1.00 98.19 205 ASN A N 1
ATOM 1646 C CA . ASN A 1 205 ? -3.192 -4.093 -9.884 1.00 98.19 205 ASN A CA 1
ATOM 1647 C C . ASN A 1 205 ? -2.063 -3.099 -10.152 1.00 98.19 205 ASN A C 1
ATOM 1649 O O . ASN A 1 205 ? -2.302 -1.888 -10.153 1.00 98.19 205 ASN A O 1
ATOM 1653 N N . VAL A 1 206 ? -0.862 -3.617 -10.390 1.00 98.19 206 VAL A N 1
ATOM 1654 C CA . VAL A 1 206 ? 0.338 -2.838 -10.698 1.00 98.19 206 VAL A CA 1
ATOM 1655 C C . VAL A 1 206 ? 0.902 -3.300 -12.031 1.00 98.19 206 VAL A C 1
ATOM 1657 O O . VAL A 1 206 ? 1.069 -4.497 -12.259 1.00 98.19 206 VAL A O 1
ATOM 1660 N N . ILE A 1 207 ? 1.219 -2.344 -12.898 1.00 97.25 207 ILE A N 1
ATOM 1661 C CA . ILE A 1 207 ? 1.996 -2.566 -14.117 1.00 97.25 207 ILE A CA 1
ATOM 1662 C C . ILE A 1 207 ? 3.186 -1.617 -14.075 1.00 97.25 207 ILE A C 1
ATOM 1664 O O . ILE A 1 207 ? 3.026 -0.435 -13.769 1.00 97.25 207 ILE A O 1
ATOM 1668 N N . ILE A 1 208 ? 4.370 -2.137 -14.380 1.00 96.25 208 ILE A N 1
ATOM 1669 C CA . ILE A 1 208 ? 5.588 -1.341 -14.501 1.00 96.25 208 ILE A CA 1
ATOM 1670 C C . ILE A 1 208 ? 6.025 -1.398 -15.960 1.00 96.25 208 ILE A C 1
ATOM 1672 O O . ILE A 1 208 ? 6.204 -2.475 -16.530 1.00 96.25 208 ILE A O 1
ATOM 1676 N N . GLU A 1 209 ? 6.154 -0.232 -16.572 1.00 94.81 209 GLU A N 1
ATOM 1677 C CA . GLU A 1 209 ? 6.465 -0.037 -17.983 1.00 94.81 209 GLU A CA 1
ATOM 1678 C C . GLU A 1 209 ? 7.824 0.648 -18.103 1.00 94.81 209 GLU A C 1
ATOM 1680 O O . GLU A 1 209 ? 8.031 1.688 -17.495 1.00 94.81 209 GLU A O 1
ATOM 1685 N N . ALA A 1 210 ? 8.742 0.076 -18.878 1.00 94.56 210 ALA A N 1
ATOM 1686 C CA . ALA A 1 210 ? 9.994 0.711 -19.267 1.00 94.56 210 ALA A CA 1
ATOM 1687 C C . ALA A 1 210 ? 9.766 1.645 -20.462 1.00 94.56 210 ALA A C 1
ATOM 1689 O O . ALA A 1 210 ? 9.079 1.271 -21.419 1.00 94.56 210 ALA A O 1
ATOM 1690 N N . ILE A 1 211 ? 10.389 2.819 -20.417 1.00 91.81 211 ILE A N 1
ATOM 1691 C CA . ILE A 1 211 ? 10.363 3.850 -21.452 1.00 91.81 211 ILE A CA 1
ATOM 1692 C C . ILE A 1 211 ? 11.722 3.893 -22.151 1.00 91.81 211 ILE A C 1
ATOM 1694 O O . ILE A 1 211 ? 12.773 3.947 -21.508 1.00 91.81 211 ILE A O 1
ATOM 1698 N N . TYR A 1 212 ? 11.681 3.875 -23.479 1.00 90.44 212 TYR A N 1
ATOM 1699 C CA . TYR A 1 212 ? 12.842 3.931 -24.358 1.00 90.44 212 TYR A CA 1
ATOM 1700 C C . TYR A 1 212 ? 12.800 5.246 -25.142 1.00 90.44 212 TYR A C 1
ATOM 1702 O O . TYR A 1 212 ? 11.717 5.680 -25.547 1.00 90.44 212 TYR A O 1
ATOM 1710 N N . GLU A 1 213 ? 13.962 5.865 -25.347 1.00 79.06 213 GLU A N 1
ATOM 1711 C CA . GLU A 1 213 ? 14.115 6.986 -26.291 1.00 79.06 213 GLU A CA 1
ATOM 1712 C C . GLU A 1 213 ? 14.101 6.507 -27.749 1.00 79.06 213 GLU A C 1
ATOM 1714 O O . GLU A 1 213 ? 14.567 5.373 -28.020 1.00 79.06 213 GLU A O 1
#

pLDDT: mean 79.76, std 21.69, range [35.97, 98.62]

Secondary structure (DSSP, 8-state):
---EEEEEEEEEEEEEHHHHHHHHHHHHHHHHHHHS-HHHHHT-SS-HHHHH----------------------------HHHHHHHHHHHHHHHHHHHHHHHHHHHHHHHHHHHHHHHHHHHHHT--S--TTSEEEEE----TTS-SSS----HHHHTTSSPEEEEE-SHHHHHHHHHHHHHHT-SEEEEEEEEEEETTEEEEEEEEEEEE-

InterPro domains:
  IPR002582 Holo-[acyl carrier protein] synthase [MF_00101] (8-210)
  IPR037143 4'-phosphopantetheinyl transferase domain superfamily [G3DSA:3.90.470.20] (2-211)
  IPR037143 4'-phosphopantetheinyl transferase domain superfamily [SSF56214] (7-45)
  IPR037143 4'-phosphopantetheinyl transferase domain superfamily [SSF56214] (106-209)

Sequence (213 aa):
MKNNSRIIGMGVDLTSISRMHKLLMKYGEKFVKRIYHPIEIDQCPYSFESAFHRSNTSIGTLNTNTTNNNSPDNDDHHVSKREINTRDQEFNQHLLTQQHMVLQMKIAQYYASRWAAKEATIKALGVSGIGSKQMYVHKQQQTGHLLSETSKISNNYRTRLFPPLLKLEGEEISKIVREILDERNANDYVTHLSLSHEGDMAIANVIIEAIYE

Radius of gyration: 26.19 Å; chains: 1; bounding box: 71×39×84 Å